Protein AF-A0A0C9U8D7-F1 (afdb_monomer_lite)

InterPro domains:
  IPR013902 Mug135-like, C-terminal domain [PF08593] (147-223)

Sequence (291 aa):
MAEAIPLPLAPALRLRQLSAPTVPPSHRDVVIAHDYVREVRLARYDGFASGRDENFGMEDYAEAIRYEARLLANTEDGQPAWFAAALAPLQAQVALLLNSQEEMKGSQEAMKGSLEEIKGGQGEIKDQLKVLTKRQAALARAFAKHSNYDRSHSLDGALQIVPFPDGQYPSDYELPALDTLAAVENLSTQHHNDYLRYYYPDQAPRGTTAERKKLLLKALGCNPMTYLTFAGPTLRTLSGAPIHARDHPILIAQRPVQFPQVVVASNDLLVRHRYGTSVLFECKLSIGYHR

Structure (mmCIF, N/CA/C/O backbone):
data_AF-A0A0C9U8D7-F1
#
_entry.id   AF-A0A0C9U8D7-F1
#
loop_
_atom_site.group_PDB
_atom_site.id
_atom_site.type_symbol
_atom_site.label_atom_id
_atom_site.label_alt_id
_atom_site.label_comp_id
_atom_site.label_asym_id
_atom_site.label_entity_id
_atom_site.label_seq_id
_atom_site.pdbx_PDB_ins_code
_atom_site.Cartn_x
_atom_site.Cartn_y
_atom_site.Cartn_z
_atom_site.occupancy
_atom_site.B_iso_or_equiv
_atom_site.auth_seq_id
_atom_site.auth_comp_id
_atom_site.auth_asym_id
_atom_site.auth_atom_id
_atom_site.pdbx_PDB_model_num
ATOM 1 N N . MET A 1 1 ? 21.564 20.625 -48.145 1.00 31.22 1 MET A N 1
ATOM 2 C CA . MET A 1 1 ? 21.321 19.633 -49.209 1.00 31.22 1 MET A CA 1
ATOM 3 C C . MET A 1 1 ? 22.124 20.080 -50.413 1.00 31.22 1 MET A C 1
ATOM 5 O O . MET A 1 1 ? 21.735 21.050 -51.044 1.00 31.22 1 MET A O 1
ATOM 9 N N . ALA A 1 2 ? 23.302 19.491 -50.624 1.00 28.25 2 ALA A N 1
ATOM 10 C CA . ALA A 1 2 ? 24.116 19.780 -51.799 1.00 28.25 2 ALA A CA 1
ATOM 11 C C . ALA A 1 2 ? 23.755 18.742 -52.863 1.00 28.25 2 ALA A C 1
ATOM 13 O O . ALA A 1 2 ? 24.016 17.551 -52.711 1.00 28.25 2 ALA A O 1
ATOM 14 N N . GLU A 1 3 ? 23.038 19.230 -53.862 1.00 28.62 3 GLU A N 1
ATOM 15 C CA . GLU A 1 3 ? 22.565 18.536 -55.047 1.00 28.62 3 GLU A CA 1
ATOM 16 C C . GLU A 1 3 ? 23.773 18.006 -55.834 1.00 28.62 3 GLU A C 1
ATOM 18 O O . GLU A 1 3 ? 24.635 18.769 -56.273 1.00 28.62 3 GLU A O 1
ATOM 23 N N . ALA A 1 4 ? 23.888 16.680 -55.937 1.00 31.12 4 ALA A N 1
ATOM 24 C CA . ALA A 1 4 ? 24.946 16.036 -56.700 1.00 31.12 4 ALA A CA 1
ATOM 25 C C . ALA A 1 4 ? 24.698 16.283 -58.193 1.00 31.12 4 ALA A C 1
ATOM 27 O O . ALA A 1 4 ? 23.770 15.727 -58.776 1.00 31.12 4 ALA A O 1
ATOM 28 N N . ILE A 1 5 ? 25.525 17.139 -58.790 1.00 31.16 5 ILE A N 1
ATOM 29 C CA . ILE A 1 5 ? 25.506 17.476 -60.216 1.00 31.16 5 ILE A CA 1
ATOM 30 C C . ILE A 1 5 ? 25.808 16.199 -61.023 1.00 31.16 5 ILE A C 1
ATOM 32 O O . ILE A 1 5 ? 26.915 15.665 -60.900 1.00 31.16 5 ILE A O 1
ATOM 36 N N . PRO A 1 6 ? 24.879 15.692 -61.857 1.00 33.00 6 PRO A N 1
ATOM 37 C CA . PRO A 1 6 ? 25.172 14.575 -62.736 1.00 33.00 6 PRO A CA 1
ATOM 38 C C . PRO A 1 6 ? 25.928 15.115 -63.953 1.00 33.00 6 PRO A C 1
ATOM 40 O O . PRO A 1 6 ? 25.370 15.830 -64.786 1.00 33.00 6 PRO A O 1
ATOM 43 N N . LEU A 1 7 ? 27.222 14.808 -64.043 1.00 34.31 7 LEU A N 1
ATOM 44 C CA . LEU A 1 7 ? 28.007 15.100 -65.242 1.00 34.31 7 LEU A CA 1
ATOM 45 C C . LEU A 1 7 ? 27.537 14.209 -66.411 1.00 34.31 7 LEU A C 1
ATOM 47 O O . LEU A 1 7 ? 27.218 13.036 -66.193 1.00 34.31 7 LEU A O 1
ATOM 51 N N . PRO A 1 8 ? 27.475 14.747 -67.645 1.00 34.06 8 PRO A N 1
ATOM 52 C CA . PRO A 1 8 ? 26.951 14.031 -68.801 1.00 34.06 8 PRO A CA 1
ATOM 53 C C . PRO A 1 8 ? 27.893 12.891 -69.204 1.00 34.06 8 PRO A C 1
ATOM 55 O O . PRO A 1 8 ? 29.093 13.100 -69.377 1.00 34.06 8 PRO A O 1
ATOM 58 N N . LEU A 1 9 ? 27.342 11.683 -69.371 1.00 37.62 9 LEU A N 1
ATOM 59 C CA . LEU A 1 9 ? 28.081 10.541 -69.908 1.00 37.62 9 LEU A CA 1
ATOM 60 C C . LEU A 1 9 ? 28.461 10.805 -71.372 1.00 37.62 9 LEU A C 1
ATOM 62 O O . LEU A 1 9 ? 27.588 10.992 -72.222 1.00 37.62 9 LEU A O 1
ATOM 66 N N . ALA A 1 10 ? 29.763 10.772 -71.659 1.00 35.72 10 ALA A N 1
ATOM 67 C CA . ALA A 1 10 ? 30.287 10.726 -73.019 1.00 35.72 10 ALA A CA 1
ATOM 68 C C . ALA A 1 10 ? 29.826 9.434 -73.736 1.00 35.72 10 ALA A C 1
ATOM 70 O O . ALA A 1 10 ? 29.670 8.390 -73.091 1.00 35.72 10 ALA A O 1
ATOM 71 N N . PRO A 1 11 ? 29.565 9.479 -75.055 1.00 42.09 11 PRO A N 1
ATOM 72 C CA . PRO A 1 11 ? 28.945 8.370 -75.758 1.00 42.09 11 PRO A CA 1
ATOM 73 C C . PRO A 1 11 ? 29.954 7.277 -76.139 1.00 42.09 11 PRO A C 1
ATOM 75 O O . PRO A 1 11 ? 30.972 7.533 -76.770 1.00 42.09 11 PRO A O 1
ATOM 78 N N . ALA A 1 12 ? 29.543 6.040 -75.847 1.00 42.09 12 ALA A N 1
ATOM 79 C CA . ALA A 1 12 ? 29.954 4.781 -76.469 1.00 42.09 12 ALA A CA 1
ATOM 80 C C . ALA A 1 12 ? 31.352 4.219 -76.151 1.00 42.09 12 ALA A C 1
ATOM 82 O O . ALA A 1 12 ? 32.192 4.066 -77.031 1.00 42.09 12 ALA A O 1
ATOM 83 N N . LEU A 1 13 ? 31.486 3.658 -74.946 1.00 45.41 13 LEU A N 1
ATOM 84 C CA . LEU A 1 13 ? 32.188 2.387 -74.770 1.00 45.41 13 LEU A CA 1
ATOM 85 C C . LEU A 1 13 ? 31.271 1.411 -74.027 1.00 45.41 13 LEU A C 1
ATOM 87 O O . LEU A 1 13 ? 30.826 1.669 -72.915 1.00 45.41 13 LEU A O 1
ATOM 91 N N . ARG A 1 14 ? 30.998 0.253 -74.639 1.00 44.75 14 ARG A N 1
ATOM 92 C CA . ARG A 1 14 ? 30.390 -0.922 -73.985 1.00 44.75 14 ARG A CA 1
ATOM 93 C C . ARG A 1 14 ? 31.380 -1.624 -73.036 1.00 44.75 14 ARG A C 1
ATOM 95 O O . ARG A 1 14 ? 31.308 -2.837 -72.854 1.00 44.75 14 ARG A O 1
ATOM 102 N N . LEU A 1 15 ? 32.298 -0.886 -72.418 1.00 49.34 15 LEU A N 1
ATOM 103 C CA . LEU A 1 15 ? 32.896 -1.331 -71.168 1.00 49.34 15 LEU A CA 1
ATOM 104 C C . LEU A 1 15 ? 31.820 -1.131 -70.117 1.00 49.34 15 LEU A C 1
ATOM 106 O O . LEU A 1 15 ? 31.306 -0.028 -69.970 1.00 49.34 15 LEU A O 1
ATOM 110 N N . ARG A 1 16 ? 31.401 -2.244 -69.510 1.00 52.88 16 ARG A N 1
ATOM 111 C CA . ARG A 1 16 ? 30.344 -2.346 -68.497 1.00 52.88 16 ARG A CA 1
ATOM 112 C C . ARG A 1 16 ? 30.161 -1.023 -67.761 1.00 52.88 16 ARG A C 1
ATOM 114 O O . ARG A 1 16 ? 31.074 -0.613 -67.057 1.00 52.88 16 ARG A O 1
ATOM 121 N N . GLN A 1 17 ? 28.994 -0.394 -67.913 1.00 60.78 17 GLN A N 1
ATOM 122 C CA . GLN A 1 17 ? 28.575 0.700 -67.043 1.00 60.78 17 GLN A CA 1
ATOM 123 C C . GLN A 1 17 ? 28.823 0.237 -65.604 1.00 60.78 17 GLN A C 1
ATOM 125 O O . GLN A 1 17 ? 28.143 -0.675 -65.127 1.00 60.78 17 GLN A O 1
ATOM 130 N N . LEU A 1 18 ? 29.880 0.760 -64.978 1.00 65.12 18 LEU A N 1
ATOM 131 C CA . LEU A 1 18 ? 30.259 0.344 -63.639 1.00 65.12 18 LEU A CA 1
ATOM 132 C C . LEU A 1 18 ? 29.129 0.786 -62.725 1.00 65.12 18 LEU A C 1
ATOM 134 O O . LEU A 1 18 ? 28.792 1.971 -62.661 1.00 65.12 18 LEU A O 1
ATOM 138 N N . SER A 1 19 ? 28.497 -0.180 -62.070 1.00 68.88 19 SER A N 1
ATOM 139 C CA . SER A 1 19 ? 27.523 0.120 -61.033 1.00 68.88 19 SER A CA 1
ATOM 140 C C . SER A 1 19 ? 28.201 0.962 -59.961 1.00 68.88 19 SER A C 1
ATOM 142 O O . SER A 1 19 ? 29.370 0.737 -59.647 1.00 68.88 19 SER A O 1
ATOM 144 N N . ALA A 1 20 ? 27.466 1.914 -59.385 1.00 71.31 20 ALA A N 1
ATOM 145 C CA . ALA A 1 20 ? 27.954 2.614 -58.207 1.00 71.31 20 ALA A CA 1
ATOM 146 C C . ALA A 1 20 ? 28.351 1.572 -57.138 1.00 71.31 20 ALA A C 1
ATOM 148 O O . ALA A 1 20 ? 27.574 0.637 -56.905 1.00 71.31 20 ALA A O 1
ATOM 149 N N . PRO A 1 21 ? 29.544 1.689 -56.529 1.00 72.44 21 PRO A N 1
ATOM 150 C CA . PRO A 1 21 ? 30.003 0.726 -55.537 1.00 72.44 21 PRO A CA 1
ATOM 151 C C . PRO A 1 21 ? 29.076 0.724 -54.320 1.00 72.44 21 PRO A C 1
ATOM 153 O O . PRO A 1 21 ? 28.432 1.737 -54.022 1.00 72.44 21 PRO A O 1
ATOM 156 N N . THR A 1 22 ? 29.000 -0.399 -53.598 1.00 75.38 22 THR A N 1
ATOM 157 C CA . THR A 1 22 ? 28.200 -0.432 -52.369 1.00 75.38 22 THR A CA 1
ATOM 158 C C . THR A 1 22 ? 28.804 0.493 -51.312 1.00 75.38 22 THR A C 1
ATOM 160 O O . THR A 1 22 ? 29.987 0.827 -51.346 1.00 75.38 22 THR A O 1
ATOM 163 N N . VAL A 1 23 ? 27.987 0.931 -50.355 1.00 73.50 23 VAL A N 1
ATOM 164 C CA . VAL A 1 23 ? 28.432 1.717 -49.197 1.00 73.50 23 VAL A CA 1
ATOM 165 C C . VAL A 1 23 ? 28.074 0.914 -47.943 1.00 73.50 23 VAL A C 1
ATOM 167 O O . VAL A 1 23 ? 26.890 0.832 -47.616 1.00 73.50 23 VAL A O 1
ATOM 170 N N . PRO A 1 24 ? 29.047 0.284 -47.255 1.00 79.00 24 PRO A N 1
ATOM 171 C CA . PRO A 1 24 ? 30.484 0.256 -47.559 1.00 79.00 24 PRO A CA 1
ATOM 172 C C . PRO A 1 24 ? 30.822 -0.568 -48.820 1.00 79.00 24 PRO A C 1
ATOM 174 O O . PRO A 1 24 ? 30.052 -1.471 -49.166 1.00 79.00 24 PRO A O 1
ATOM 177 N N . PRO A 1 25 ? 31.957 -0.303 -49.497 1.00 79.81 25 PRO A N 1
ATOM 178 C CA . PRO A 1 25 ? 32.389 -1.087 -50.645 1.00 79.81 25 PRO A CA 1
ATOM 179 C C . PRO A 1 25 ? 32.606 -2.540 -50.261 1.00 79.81 25 PRO A C 1
ATOM 181 O O . PRO A 1 25 ? 33.295 -2.856 -49.289 1.00 79.81 25 PRO A O 1
ATOM 184 N N . SER A 1 26 ? 32.018 -3.440 -51.034 1.00 82.31 26 SER A N 1
ATOM 185 C CA . SER A 1 26 ? 32.252 -4.864 -50.879 1.00 82.31 26 SER A CA 1
ATOM 186 C C . SER A 1 26 ? 33.648 -5.238 -51.386 1.00 82.31 26 SER A C 1
ATOM 188 O O . SER A 1 26 ? 34.242 -4.549 -52.217 1.00 82.31 26 SER A O 1
ATOM 190 N N . HIS A 1 27 ? 34.162 -6.395 -50.958 1.00 79.81 27 HIS A N 1
ATOM 191 C CA . HIS A 1 27 ? 35.397 -6.945 -51.530 1.00 79.81 27 HIS A CA 1
ATOM 192 C C . HIS A 1 27 ? 35.299 -7.075 -53.061 1.00 79.81 27 HIS A C 1
ATOM 194 O O . HIS A 1 27 ? 36.267 -6.844 -53.780 1.00 79.81 27 HIS A O 1
ATOM 200 N N . ARG A 1 28 ? 34.094 -7.366 -53.566 1.00 81.88 28 ARG A N 1
ATOM 201 C CA . ARG A 1 28 ? 33.802 -7.446 -54.994 1.00 81.88 28 ARG A CA 1
ATOM 202 C C . ARG A 1 28 ? 33.933 -6.091 -55.695 1.00 81.88 28 ARG A C 1
ATOM 204 O O . ARG A 1 28 ? 34.435 -6.074 -56.811 1.00 81.88 28 ARG A O 1
ATOM 211 N N . ASP A 1 29 ? 33.544 -4.984 -55.063 1.00 78.50 29 ASP A N 1
ATOM 212 C CA . ASP A 1 29 ? 33.691 -3.639 -55.645 1.00 78.50 29 ASP A CA 1
ATOM 213 C C . ASP A 1 29 ? 35.162 -3.254 -55.810 1.00 78.50 29 ASP A C 1
ATOM 215 O O . ASP A 1 29 ? 35.535 -2.672 -56.826 1.00 78.50 29 ASP A O 1
ATOM 219 N N . VAL A 1 30 ? 36.011 -3.654 -54.857 1.00 79.88 30 VAL A N 1
ATOM 220 C CA . VAL A 1 30 ? 37.465 -3.446 -54.929 1.00 79.88 30 VAL A CA 1
ATOM 221 C C . VAL A 1 30 ? 38.085 -4.282 -56.052 1.00 79.88 30 VAL A C 1
ATOM 223 O O . VAL A 1 30 ? 38.852 -3.752 -56.852 1.00 79.88 30 VAL A O 1
ATOM 226 N N . VAL A 1 31 ? 37.722 -5.569 -56.164 1.00 82.56 31 VAL A N 1
ATOM 227 C CA . VAL A 1 31 ? 38.208 -6.433 -57.256 1.00 82.56 31 VAL A CA 1
ATOM 228 C C . VAL A 1 31 ? 37.737 -5.923 -58.619 1.00 82.56 31 VAL A C 1
ATOM 230 O O . VAL A 1 31 ? 38.541 -5.852 -59.542 1.00 82.56 31 VAL A O 1
ATOM 233 N N . ILE A 1 32 ? 36.473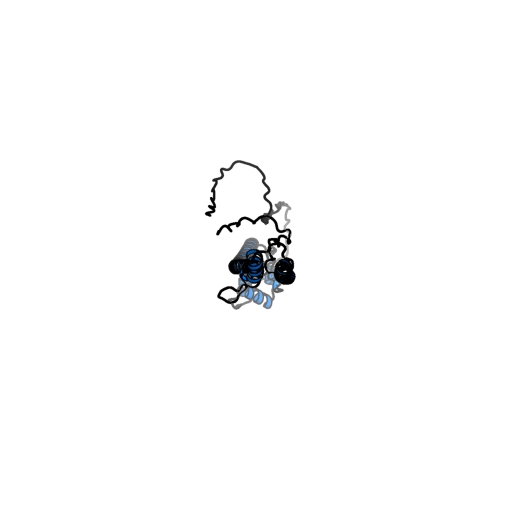 -5.503 -58.745 1.00 82.06 32 ILE A N 1
ATOM 234 C CA . ILE A 1 32 ? 35.934 -4.930 -59.987 1.00 82.06 32 ILE A CA 1
ATOM 235 C C . ILE A 1 32 ? 36.671 -3.642 -60.361 1.00 82.06 32 ILE A C 1
ATOM 237 O O . ILE A 1 32 ? 36.999 -3.462 -61.530 1.00 82.06 32 ILE A O 1
ATOM 241 N N . ALA A 1 33 ? 36.952 -2.758 -59.401 1.00 81.94 33 ALA A N 1
ATOM 242 C CA . ALA A 1 33 ? 37.697 -1.530 -59.662 1.00 81.94 33 ALA A CA 1
ATOM 243 C C . ALA A 1 33 ? 39.127 -1.814 -60.140 1.00 81.94 33 ALA A C 1
ATOM 245 O O . ALA A 1 33 ? 39.572 -1.234 -61.129 1.00 81.94 33 ALA A O 1
ATOM 246 N N . HIS A 1 34 ? 39.817 -2.750 -59.487 1.00 82.75 34 HIS A N 1
ATOM 247 C CA . HIS A 1 34 ? 41.173 -3.144 -59.858 1.00 82.75 34 HIS A CA 1
ATOM 248 C C . HIS A 1 34 ? 41.218 -3.853 -61.226 1.00 82.75 34 HIS A C 1
ATOM 250 O O . HIS A 1 34 ? 42.076 -3.561 -62.062 1.00 82.75 34 HIS A O 1
ATOM 256 N N . ASP A 1 35 ? 40.275 -4.762 -61.492 1.00 83.50 35 ASP A N 1
ATOM 257 C CA . ASP A 1 35 ? 40.146 -5.436 -62.787 1.00 83.50 35 ASP A CA 1
ATOM 258 C C . ASP A 1 35 ? 39.803 -4.441 -63.903 1.00 83.50 35 ASP A C 1
ATOM 260 O O . ASP A 1 35 ? 40.369 -4.543 -64.989 1.00 83.50 35 ASP A O 1
ATOM 264 N N . TYR A 1 36 ? 38.970 -3.433 -63.626 1.00 81.69 36 TYR A N 1
ATOM 265 C CA . TYR A 1 36 ? 38.664 -2.357 -64.570 1.00 81.69 36 TYR A CA 1
ATOM 266 C C . TYR A 1 36 ? 39.907 -1.536 -64.931 1.00 81.69 36 TYR A C 1
ATOM 268 O O . TYR A 1 36 ? 40.197 -1.337 -66.111 1.00 81.69 36 TYR A O 1
ATOM 276 N N . VAL A 1 37 ? 40.702 -1.123 -63.937 1.00 85.06 37 VAL A N 1
ATOM 277 C CA . VAL A 1 37 ? 41.978 -0.428 -64.177 1.00 85.06 37 VAL A CA 1
ATOM 278 C C . VAL A 1 37 ? 42.935 -1.300 -64.994 1.00 85.06 37 VAL A C 1
ATOM 280 O O . VAL A 1 37 ? 43.599 -0.799 -65.908 1.00 85.06 37 VAL A O 1
ATOM 283 N N . ARG A 1 38 ? 42.989 -2.610 -64.715 1.00 85.25 38 ARG A N 1
ATOM 284 C CA . ARG A 1 38 ? 43.807 -3.569 -65.472 1.00 85.25 38 ARG A CA 1
ATOM 285 C C . ARG A 1 38 ? 43.343 -3.696 -66.925 1.00 85.25 38 ARG A C 1
ATOM 287 O O . ARG A 1 38 ? 44.182 -3.647 -67.820 1.00 85.25 38 ARG A O 1
ATOM 294 N N . GLU A 1 39 ? 42.044 -3.846 -67.167 1.00 82.19 39 GLU A N 1
ATOM 295 C CA . GLU A 1 39 ? 41.470 -3.997 -68.511 1.00 82.19 39 GLU A CA 1
ATOM 296 C C . GLU A 1 39 ? 41.679 -2.742 -69.366 1.00 82.19 39 GLU A C 1
ATOM 298 O O . GLU A 1 39 ? 42.165 -2.851 -70.492 1.00 82.19 39 GLU A O 1
ATOM 303 N N . VAL A 1 40 ? 41.425 -1.547 -68.816 1.00 81.25 40 VAL A N 1
ATOM 304 C CA . VAL A 1 40 ? 41.664 -0.271 -69.518 1.00 81.25 40 VAL A CA 1
ATOM 305 C C . VAL A 1 40 ? 43.154 -0.079 -69.821 1.00 81.25 40 VAL A C 1
ATOM 307 O O . VAL A 1 40 ? 43.521 0.392 -70.899 1.00 81.25 40 VAL A O 1
ATOM 310 N N . ARG A 1 41 ? 44.042 -0.492 -68.904 1.00 82.56 41 ARG A N 1
ATOM 311 C CA . ARG A 1 41 ? 45.494 -0.460 -69.135 1.00 82.56 41 ARG A CA 1
ATOM 312 C C . ARG A 1 41 ? 45.908 -1.383 -70.285 1.00 82.56 41 ARG A C 1
ATOM 314 O O . ARG A 1 41 ? 46.697 -0.958 -71.123 1.00 82.56 41 ARG A O 1
ATOM 321 N N . LEU A 1 42 ? 45.410 -2.620 -70.322 1.00 80.38 42 LEU A N 1
ATOM 322 C CA . LEU A 1 42 ? 45.747 -3.597 -71.365 1.00 80.38 42 LEU A CA 1
ATOM 323 C C . LEU A 1 42 ? 45.220 -3.170 -72.739 1.00 80.38 42 LEU A C 1
ATOM 325 O O . LEU A 1 42 ? 45.993 -3.139 -73.692 1.00 80.38 42 LEU A O 1
ATOM 329 N N . ALA A 1 43 ? 43.954 -2.746 -72.820 1.00 77.00 43 ALA A N 1
ATOM 330 C CA . ALA A 1 43 ? 43.345 -2.261 -74.060 1.00 77.00 43 ALA A CA 1
ATOM 331 C C . ALA A 1 43 ? 44.144 -1.104 -74.681 1.00 77.00 43 ALA A C 1
ATOM 333 O O . ALA A 1 43 ? 44.352 -1.051 -75.893 1.00 77.00 43 ALA A O 1
ATOM 334 N N . ARG A 1 44 ? 44.675 -0.216 -73.836 1.00 77.81 44 ARG A N 1
ATOM 335 C CA . ARG A 1 44 ? 45.548 0.874 -74.265 1.00 77.81 44 ARG A CA 1
ATOM 336 C C . ARG A 1 44 ? 46.884 0.393 -74.848 1.00 77.81 44 ARG A C 1
ATOM 338 O O . ARG A 1 44 ? 47.331 0.945 -75.852 1.00 77.81 44 ARG A O 1
ATOM 345 N N . TYR A 1 45 ? 47.544 -0.588 -74.229 1.00 75.88 45 TYR A N 1
ATOM 346 C CA . TYR A 1 45 ? 48.805 -1.132 -74.753 1.00 75.88 45 TYR A CA 1
ATOM 347 C C . TYR A 1 45 ? 48.597 -1.886 -76.075 1.00 75.88 45 TYR A C 1
ATOM 349 O O . TYR A 1 45 ? 49.375 -1.698 -77.012 1.00 75.88 45 TYR A O 1
ATOM 357 N N . ASP A 1 46 ? 47.525 -2.672 -76.181 1.00 72.62 46 ASP A N 1
ATOM 358 C CA . ASP A 1 46 ? 47.205 -3.447 -77.385 1.00 72.62 46 ASP A CA 1
ATOM 359 C C . ASP A 1 46 ? 46.769 -2.554 -78.556 1.00 72.62 46 ASP A C 1
ATOM 361 O O . ASP A 1 46 ? 47.174 -2.791 -79.698 1.00 72.62 46 ASP A O 1
ATOM 365 N N . GLY A 1 47 ? 46.001 -1.490 -78.293 1.00 65.94 47 GLY A N 1
ATOM 366 C CA . GLY A 1 47 ? 45.630 -0.488 -79.299 1.00 65.94 47 GLY A CA 1
ATOM 367 C C . GLY A 1 47 ? 46.852 0.226 -79.885 1.00 65.94 47 GLY A C 1
ATOM 368 O O . GLY A 1 47 ? 46.963 0.372 -81.103 1.00 65.94 47 GLY A O 1
ATOM 369 N N . PHE A 1 48 ? 47.830 0.556 -79.033 1.00 61.94 48 PHE A N 1
ATOM 370 C CA . PHE A 1 48 ? 49.099 1.160 -79.448 1.00 61.94 48 PHE A CA 1
ATOM 371 C C . PHE A 1 48 ? 49.948 0.215 -80.315 1.00 61.94 48 PHE A C 1
ATOM 373 O O . PHE A 1 48 ? 50.523 0.641 -81.314 1.00 61.94 48 PHE A O 1
ATOM 380 N N . ALA A 1 49 ? 50.003 -1.077 -79.972 1.00 60.62 49 ALA A N 1
ATOM 381 C CA . ALA A 1 49 ? 50.749 -2.082 -80.736 1.00 60.62 49 ALA A CA 1
ATOM 382 C C . ALA A 1 49 ? 50.082 -2.455 -82.074 1.00 60.62 49 ALA A C 1
ATOM 384 O O . ALA A 1 49 ? 50.764 -2.843 -83.021 1.00 60.62 49 ALA A O 1
ATOM 385 N N . SER A 1 50 ? 48.755 -2.333 -82.164 1.00 64.31 50 SER A N 1
ATOM 386 C CA . SER A 1 50 ? 47.969 -2.753 -83.331 1.00 64.31 50 SER A CA 1
ATOM 387 C C . SER A 1 50 ? 47.853 -1.696 -84.434 1.00 64.31 50 SER A C 1
ATOM 389 O O . SER A 1 50 ? 47.306 -2.005 -85.492 1.00 64.31 50 SER A O 1
ATOM 391 N N . GLY A 1 51 ? 48.271 -0.447 -84.186 1.00 58.47 51 GLY A N 1
ATOM 392 C CA . GLY A 1 51 ? 48.044 0.678 -85.105 1.00 58.47 51 GLY A CA 1
ATOM 393 C C . GLY A 1 51 ? 46.561 0.958 -85.389 1.00 58.47 51 GLY A C 1
ATOM 394 O O . GLY A 1 51 ? 46.238 1.599 -86.387 1.00 58.47 51 GLY A O 1
ATOM 395 N N . ARG A 1 52 ? 45.655 0.441 -84.546 1.00 57.09 52 ARG A N 1
ATOM 396 C CA . ARG A 1 52 ? 44.211 0.651 -84.666 1.00 57.09 52 ARG A CA 1
ATOM 397 C C . ARG A 1 52 ? 43.834 1.916 -83.912 1.00 57.09 52 ARG A C 1
ATOM 399 O O . ARG A 1 52 ? 44.098 2.028 -82.720 1.00 57.09 52 ARG A O 1
ATOM 406 N N . ASP A 1 53 ? 43.189 2.830 -84.623 1.00 52.91 53 ASP A N 1
ATOM 407 C CA . ASP A 1 53 ? 42.664 4.105 -84.127 1.00 52.91 53 ASP A CA 1
ATOM 408 C C . ASP A 1 53 ? 41.367 3.899 -83.314 1.00 52.91 53 ASP A C 1
ATOM 410 O O . ASP A 1 53 ? 40.338 4.525 -83.550 1.00 52.91 53 ASP A O 1
ATOM 414 N N . GLU A 1 54 ? 41.366 2.923 -82.401 1.00 59.22 54 GLU A N 1
ATOM 415 C CA . GLU A 1 54 ? 40.231 2.648 -81.520 1.00 59.22 54 GLU A CA 1
ATOM 416 C C . GLU A 1 54 ? 40.455 3.322 -80.161 1.00 59.22 54 GLU A C 1
ATOM 418 O O . GLU A 1 54 ? 41.052 2.743 -79.258 1.00 59.22 54 GLU A O 1
ATOM 423 N N . ASN A 1 55 ? 39.988 4.575 -80.081 1.00 59.91 55 ASN A N 1
ATOM 424 C CA . ASN A 1 55 ? 39.319 5.326 -78.998 1.00 59.91 55 ASN A CA 1
ATOM 425 C C . ASN A 1 55 ? 39.633 5.108 -77.498 1.00 59.91 55 ASN A C 1
ATOM 427 O O . ASN A 1 55 ? 38.978 5.748 -76.682 1.00 59.91 55 ASN A O 1
ATOM 431 N N . PHE A 1 56 ? 40.607 4.297 -77.085 1.00 62.91 56 PHE A N 1
ATOM 432 C CA . PHE A 1 56 ? 41.017 4.209 -75.678 1.00 62.91 56 PHE A CA 1
ATOM 433 C C . PHE A 1 56 ? 41.978 5.336 -75.323 1.00 62.91 56 PHE A C 1
ATOM 435 O O . PHE A 1 56 ? 43.204 5.218 -75.427 1.00 62.91 56 PHE A O 1
ATOM 442 N N . GLY A 1 57 ? 41.387 6.457 -74.923 1.00 69.62 57 GLY A N 1
ATOM 443 C CA . GLY A 1 57 ? 42.101 7.679 -74.610 1.00 69.62 57 GLY A CA 1
ATOM 444 C C . GLY A 1 57 ? 42.776 7.644 -73.240 1.00 69.62 57 GLY A C 1
ATOM 445 O O . GLY A 1 57 ? 42.487 6.833 -72.359 1.00 69.62 57 GLY A O 1
ATOM 446 N N . MET A 1 58 ? 43.666 8.612 -73.019 1.00 73.00 58 MET A N 1
ATOM 447 C CA . MET A 1 58 ? 44.186 8.925 -71.680 1.00 73.00 58 MET A CA 1
ATOM 448 C C . MET A 1 58 ? 43.068 9.235 -70.674 1.00 73.00 58 MET A C 1
ATOM 450 O O . MET A 1 58 ? 43.252 9.029 -69.475 1.00 73.00 58 MET A O 1
ATOM 454 N N . GLU A 1 59 ? 41.927 9.720 -71.162 1.00 77.81 59 GLU A N 1
ATOM 455 C CA . GLU A 1 59 ? 40.762 10.092 -70.363 1.00 77.81 59 GLU A CA 1
ATOM 456 C C . GLU A 1 59 ? 40.095 8.872 -69.712 1.00 77.81 59 GLU A C 1
ATOM 458 O O . GLU A 1 59 ? 39.840 8.905 -68.510 1.00 77.81 59 GLU A O 1
ATOM 463 N N . ASP A 1 60 ? 39.929 7.761 -70.438 1.00 75.94 60 ASP A N 1
ATOM 464 C CA . ASP A 1 60 ? 39.344 6.524 -69.897 1.00 75.94 60 ASP A CA 1
ATOM 465 C C . ASP A 1 60 ? 40.231 5.903 -68.813 1.00 75.94 60 ASP A C 1
ATOM 467 O O . ASP A 1 60 ? 39.759 5.444 -67.770 1.00 75.94 60 ASP A O 1
ATOM 471 N N . TYR A 1 61 ? 41.550 5.941 -69.028 1.00 77.38 61 TYR A N 1
ATOM 472 C CA . TYR A 1 61 ? 42.527 5.479 -68.044 1.00 77.38 61 TYR A CA 1
ATOM 473 C C . TYR A 1 61 ? 42.538 6.362 -66.791 1.00 77.38 61 TYR A C 1
ATOM 475 O O . TYR A 1 61 ? 42.594 5.853 -65.669 1.00 77.38 61 TYR A O 1
ATOM 483 N N . ALA A 1 62 ? 42.451 7.683 -66.967 1.00 76.81 62 ALA A N 1
ATOM 484 C CA . ALA A 1 62 ? 42.338 8.616 -65.854 1.00 76.81 62 ALA A CA 1
ATOM 485 C C . ALA A 1 62 ? 41.039 8.394 -65.065 1.00 76.81 62 ALA A C 1
ATOM 487 O O . ALA A 1 62 ? 41.065 8.431 -63.835 1.00 76.81 62 ALA A O 1
ATOM 488 N N . GLU A 1 63 ? 39.922 8.114 -65.738 1.00 80.25 63 GLU A N 1
ATOM 489 C CA . GLU A 1 63 ? 38.645 7.843 -65.076 1.00 80.25 63 GLU A CA 1
ATOM 490 C C . GLU A 1 63 ? 38.658 6.512 -64.309 1.00 80.25 63 GLU A C 1
ATOM 492 O O . GLU A 1 63 ? 38.166 6.457 -63.180 1.00 80.25 63 GLU A O 1
ATOM 497 N N . ALA A 1 64 ? 39.309 5.472 -64.842 1.00 78.69 64 ALA A N 1
ATOM 498 C CA . ALA A 1 64 ? 39.508 4.201 -64.142 1.00 78.69 64 ALA A CA 1
ATOM 499 C C . ALA A 1 64 ? 40.335 4.360 -62.859 1.00 78.69 64 ALA A C 1
ATOM 501 O O . ALA A 1 64 ? 39.928 3.884 -61.797 1.00 78.69 64 ALA A O 1
ATOM 502 N N . ILE A 1 65 ? 41.446 5.102 -62.925 1.00 78.25 65 ILE A N 1
ATOM 503 C CA . ILE A 1 65 ? 42.253 5.419 -61.740 1.00 78.25 65 ILE A CA 1
ATOM 504 C C . ILE A 1 65 ? 41.440 6.241 -60.738 1.00 78.25 65 ILE A C 1
ATOM 506 O O . ILE A 1 65 ? 41.496 5.973 -59.543 1.00 78.25 65 ILE A O 1
ATOM 510 N N . ARG A 1 66 ? 40.654 7.227 -61.189 1.00 77.38 66 ARG A N 1
ATOM 511 C CA . ARG A 1 66 ? 39.783 8.014 -60.298 1.00 77.38 66 ARG A CA 1
ATOM 512 C C . ARG A 1 66 ? 38.696 7.168 -59.644 1.00 77.38 66 ARG A C 1
ATOM 514 O O . ARG A 1 66 ? 38.257 7.511 -58.550 1.00 77.38 66 ARG A O 1
ATOM 521 N N . TYR A 1 67 ? 38.208 6.128 -60.313 1.00 73.69 67 TYR A N 1
ATOM 522 C CA . TYR A 1 67 ? 37.211 5.212 -59.762 1.00 73.69 67 TYR A CA 1
ATOM 523 C C . TYR A 1 67 ? 37.812 4.338 -58.651 1.00 73.69 67 TYR A C 1
ATOM 525 O O . TYR A 1 67 ? 37.272 4.299 -57.546 1.00 73.69 67 TYR A O 1
ATOM 533 N N . GLU A 1 68 ? 38.975 3.728 -58.895 1.00 78.50 68 GLU A N 1
ATOM 534 C CA . GLU A 1 68 ? 39.733 2.984 -57.877 1.00 78.50 68 GLU A CA 1
ATOM 535 C C . GLU A 1 68 ? 40.155 3.892 -56.710 1.00 78.50 68 GLU A C 1
ATOM 537 O O . GLU A 1 68 ? 39.938 3.567 -55.543 1.00 78.50 68 GLU A O 1
ATOM 542 N N . ALA A 1 69 ? 40.669 5.085 -57.015 1.00 77.88 69 ALA A N 1
ATOM 543 C CA . ALA A 1 69 ? 41.049 6.063 -56.008 1.00 77.88 69 ALA A CA 1
ATOM 544 C C . ALA A 1 69 ? 39.850 6.516 -55.170 1.00 77.88 69 ALA A C 1
ATOM 546 O O . ALA A 1 69 ? 40.016 6.691 -53.977 1.00 77.88 69 ALA A O 1
ATOM 547 N N . ARG A 1 70 ? 38.639 6.660 -55.730 1.00 74.19 70 ARG A N 1
ATOM 548 C CA . ARG A 1 70 ? 37.427 7.008 -54.957 1.00 74.19 70 ARG A CA 1
ATOM 549 C C . ARG A 1 70 ? 37.029 5.927 -53.950 1.00 74.19 70 ARG A C 1
ATOM 551 O O . ARG A 1 70 ? 36.545 6.255 -52.872 1.00 74.19 70 ARG A O 1
ATOM 558 N N . LEU A 1 71 ? 37.242 4.657 -54.285 1.00 72.81 71 LEU A N 1
ATOM 559 C CA . LEU A 1 71 ? 36.987 3.519 -53.397 1.00 72.81 71 LEU A CA 1
ATOM 560 C C . LEU A 1 71 ? 37.995 3.431 -52.245 1.00 72.81 71 LEU A C 1
ATOM 562 O O . LEU A 1 71 ? 37.633 3.048 -51.132 1.00 72.81 71 LEU A O 1
ATOM 566 N N . LEU A 1 72 ? 39.245 3.798 -52.530 1.00 72.50 72 LEU A N 1
ATOM 567 C CA . LEU A 1 72 ? 40.368 3.759 -51.594 1.00 72.50 72 LEU A CA 1
ATOM 568 C C . LEU A 1 72 ? 40.652 5.115 -50.927 1.00 72.50 72 LEU A C 1
ATOM 570 O O . LEU A 1 72 ? 41.544 5.203 -50.085 1.00 72.50 72 LEU A O 1
ATOM 574 N N . ALA A 1 73 ? 39.931 6.173 -51.312 1.00 74.12 73 ALA A N 1
ATOM 575 C CA . ALA A 1 73 ? 40.176 7.530 -50.850 1.00 74.12 73 ALA A CA 1
ATOM 576 C C . ALA A 1 73 ? 39.895 7.626 -49.357 1.00 74.12 73 ALA A C 1
ATOM 578 O O . ALA A 1 73 ? 38.756 7.469 -48.902 1.00 74.12 73 ALA A O 1
ATOM 579 N N . ASN A 1 74 ? 40.950 7.953 -48.623 1.00 70.88 74 ASN A N 1
ATOM 580 C CA . ASN A 1 74 ? 40.854 8.384 -47.247 1.00 70.88 74 ASN A CA 1
ATOM 581 C C . ASN A 1 74 ? 40.605 9.899 -47.204 1.00 70.88 74 ASN A C 1
ATOM 583 O O . ASN A 1 74 ? 41.119 10.652 -48.032 1.00 70.88 74 ASN A O 1
ATOM 587 N N . THR A 1 75 ? 39.807 10.339 -46.240 1.00 68.94 75 THR A N 1
ATOM 588 C CA . THR A 1 75 ? 39.670 11.731 -45.824 1.00 68.94 75 THR A CA 1
ATOM 589 C C . THR A 1 75 ? 40.990 12.229 -45.231 1.00 68.94 75 THR A C 1
ATOM 591 O O . THR A 1 75 ? 41.908 11.444 -44.984 1.00 68.94 75 THR A O 1
ATOM 594 N N . GLU A 1 76 ? 41.093 13.536 -44.975 1.00 69.38 76 GLU A N 1
ATOM 595 C CA . GLU A 1 76 ? 42.268 14.144 -44.322 1.00 69.38 76 GLU A CA 1
ATOM 596 C C . GLU A 1 76 ? 42.594 13.488 -42.965 1.00 69.38 76 GLU A C 1
ATOM 598 O O . GLU A 1 76 ? 43.759 13.390 -42.589 1.00 69.38 76 GLU A O 1
ATOM 603 N N . ASP A 1 77 ? 41.582 12.926 -42.296 1.00 65.69 77 ASP A N 1
ATOM 604 C CA . ASP A 1 77 ? 41.700 12.179 -41.036 1.00 65.69 77 ASP A CA 1
ATOM 605 C C . ASP A 1 77 ? 42.108 10.701 -41.216 1.00 65.69 77 ASP A C 1
ATOM 607 O O . ASP A 1 77 ? 42.106 9.922 -40.260 1.00 65.69 77 ASP A O 1
ATOM 611 N N . GLY A 1 78 ? 42.421 10.271 -42.441 1.00 72.06 78 GLY A N 1
ATOM 612 C CA . GLY A 1 78 ? 42.837 8.901 -42.747 1.00 72.06 78 GLY A CA 1
ATOM 613 C C . GLY A 1 78 ? 41.698 7.874 -42.812 1.00 72.06 78 GLY A C 1
ATOM 614 O O . GLY A 1 78 ? 41.980 6.678 -42.860 1.00 72.06 78 GLY A O 1
ATOM 615 N N . GLN A 1 79 ? 40.427 8.299 -42.824 1.00 76.00 79 GLN A N 1
ATOM 616 C CA . GLN A 1 79 ? 39.262 7.401 -42.867 1.00 76.00 79 GLN A CA 1
ATOM 617 C C . GLN A 1 79 ? 38.667 7.305 -44.274 1.00 76.00 79 GLN A C 1
ATOM 619 O O . GLN A 1 79 ? 38.563 8.322 -44.945 1.00 76.00 79 GLN A O 1
ATOM 624 N N . PRO A 1 80 ? 38.178 6.146 -44.736 1.00 77.75 80 PRO A N 1
ATOM 625 C CA . PRO A 1 80 ? 37.551 6.066 -46.050 1.00 77.75 80 PRO A CA 1
ATOM 626 C C . PRO A 1 80 ? 36.325 6.984 -46.175 1.00 77.75 80 PRO A C 1
ATOM 628 O O . PRO A 1 80 ? 35.492 7.035 -45.269 1.00 77.75 80 PRO A O 1
ATOM 631 N N . ALA A 1 81 ? 36.155 7.658 -47.316 1.00 76.06 81 ALA A N 1
ATOM 632 C CA . ALA A 1 81 ? 35.063 8.624 -47.527 1.00 76.06 81 ALA A CA 1
ATOM 633 C C . ALA A 1 81 ? 33.644 8.036 -47.327 1.00 76.06 81 ALA A C 1
ATOM 635 O O . ALA A 1 81 ? 32.694 8.757 -47.027 1.00 76.06 81 ALA A O 1
ATOM 636 N N . TRP A 1 82 ? 33.492 6.716 -47.461 1.00 77.56 82 TRP A N 1
ATOM 637 C CA . TRP A 1 82 ? 32.234 5.990 -47.258 1.00 77.56 82 TRP A CA 1
ATOM 638 C C . TRP A 1 82 ? 31.937 5.646 -45.787 1.00 77.56 82 TRP A C 1
ATOM 640 O O . TRP A 1 82 ? 30.810 5.266 -45.463 1.00 77.56 82 TRP A O 1
ATOM 650 N N . PHE A 1 83 ? 32.919 5.763 -44.886 1.00 80.00 83 PHE A N 1
ATOM 651 C CA . PHE A 1 83 ? 32.831 5.285 -43.503 1.00 80.00 83 PHE A CA 1
ATOM 652 C C . PHE A 1 83 ? 31.771 6.030 -42.684 1.00 80.00 83 PHE A C 1
ATOM 654 O O . PHE A 1 83 ? 30.946 5.404 -42.019 1.00 80.00 83 PHE A O 1
ATOM 661 N N . ALA A 1 84 ? 31.722 7.360 -42.797 1.00 81.62 84 ALA A N 1
ATOM 662 C CA . ALA A 1 84 ? 30.721 8.179 -42.113 1.00 81.62 84 ALA A CA 1
ATOM 663 C C . ALA A 1 84 ? 29.288 7.822 -42.547 1.00 81.62 84 ALA A C 1
ATOM 665 O O . ALA A 1 84 ? 28.397 7.685 -41.710 1.00 81.62 84 ALA A O 1
ATOM 666 N N . ALA A 1 85 ? 29.073 7.604 -43.850 1.00 82.50 85 ALA A N 1
ATOM 667 C CA . ALA A 1 85 ? 27.773 7.208 -44.386 1.00 82.50 85 ALA A CA 1
ATOM 668 C C . ALA A 1 85 ? 27.355 5.806 -43.909 1.00 82.50 85 ALA A C 1
ATOM 670 O O . ALA A 1 85 ? 26.189 5.593 -43.584 1.00 82.50 85 ALA A O 1
ATOM 671 N N . ALA A 1 86 ? 28.305 4.871 -43.806 1.00 83.81 86 ALA A N 1
ATOM 672 C CA . ALA A 1 86 ? 28.054 3.536 -43.267 1.00 83.81 86 ALA A CA 1
ATOM 673 C C . ALA A 1 86 ? 27.748 3.548 -41.754 1.00 83.81 86 ALA A C 1
ATOM 675 O O . ALA A 1 86 ? 26.979 2.714 -41.278 1.00 83.81 86 ALA A O 1
ATOM 676 N N . LEU A 1 87 ? 28.310 4.500 -40.998 1.00 88.38 87 LEU A N 1
ATOM 677 C CA . LEU A 1 87 ? 28.057 4.660 -39.561 1.00 88.38 87 LEU A CA 1
ATOM 678 C C . LEU A 1 87 ? 26.786 5.446 -39.227 1.00 88.38 87 LEU A C 1
ATOM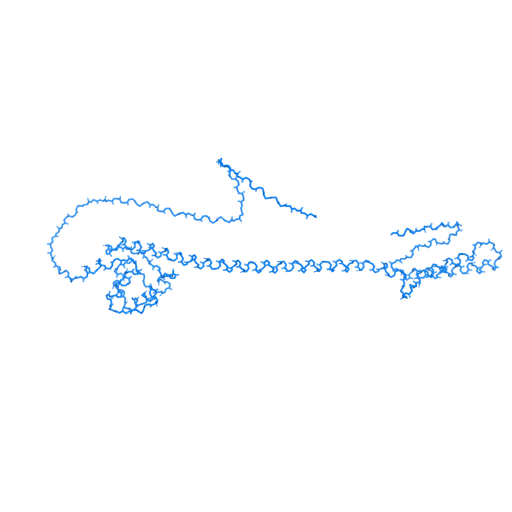 680 O O . LEU A 1 87 ? 26.250 5.273 -38.132 1.00 88.38 87 LEU A O 1
ATOM 684 N N . ALA A 1 88 ? 26.285 6.286 -40.134 1.00 88.19 88 ALA A N 1
ATOM 685 C CA . ALA A 1 88 ? 25.127 7.141 -39.874 1.00 88.19 88 ALA A CA 1
ATOM 686 C C . ALA A 1 88 ? 23.883 6.382 -39.347 1.00 88.19 88 ALA A C 1
ATOM 688 O O . ALA A 1 88 ? 23.280 6.852 -38.379 1.00 88.19 88 ALA A O 1
ATOM 689 N N . PRO A 1 89 ? 23.508 5.191 -39.869 1.00 90.75 89 PRO A N 1
ATOM 690 C CA . PRO A 1 89 ? 22.392 4.419 -39.315 1.00 90.75 89 PRO A CA 1
ATOM 691 C C . PRO A 1 89 ? 22.633 3.967 -37.869 1.00 90.75 89 PRO A C 1
ATOM 693 O O . PRO A 1 89 ? 21.712 3.974 -37.055 1.00 90.75 89 PRO A O 1
ATOM 696 N N . LEU A 1 90 ? 23.873 3.601 -37.539 1.00 91.88 90 LEU A N 1
ATOM 697 C CA . LEU A 1 90 ? 24.284 3.195 -36.193 1.00 91.88 90 LEU A CA 1
ATOM 698 C C . LEU A 1 90 ? 24.231 4.380 -35.225 1.00 91.88 90 LEU A C 1
ATOM 700 O O . LEU A 1 90 ? 23.693 4.257 -34.129 1.00 91.88 90 LEU A O 1
ATOM 704 N N . GLN A 1 91 ? 24.712 5.549 -35.650 1.00 93.56 91 GLN A N 1
ATOM 705 C CA . GLN A 1 91 ? 24.622 6.784 -34.868 1.00 93.56 91 GLN A CA 1
ATOM 706 C C . GLN A 1 91 ? 23.164 7.183 -34.604 1.00 93.56 91 GLN A C 1
ATOM 708 O O . GLN A 1 91 ? 22.821 7.546 -33.480 1.00 93.56 91 GLN A O 1
ATOM 713 N N . ALA A 1 92 ? 22.288 7.049 -35.606 1.00 94.00 92 ALA A N 1
ATOM 714 C CA . ALA A 1 92 ? 20.860 7.307 -35.446 1.00 94.00 92 ALA A CA 1
ATOM 715 C C . ALA A 1 92 ? 20.205 6.336 -34.446 1.00 94.00 92 ALA A C 1
ATOM 717 O O . ALA A 1 92 ? 19.427 6.765 -33.595 1.00 94.00 92 ALA A O 1
ATOM 718 N N . GLN A 1 93 ? 20.549 5.044 -34.495 1.00 95.44 93 GLN A N 1
ATOM 719 C CA . GLN A 1 93 ? 20.062 4.058 -33.522 1.00 95.44 93 GLN A CA 1
ATOM 720 C C . GLN A 1 93 ? 20.536 4.368 -32.099 1.00 95.44 93 GLN A C 1
ATOM 722 O O . GLN A 1 93 ? 19.744 4.287 -31.162 1.00 95.44 93 GLN A O 1
ATOM 727 N N . VAL A 1 94 ? 21.800 4.766 -31.929 1.00 96.38 94 VAL A N 1
ATOM 728 C CA . VAL A 1 94 ? 22.338 5.166 -30.621 1.00 96.38 94 VAL A CA 1
ATOM 729 C C . VAL A 1 94 ? 21.601 6.391 -30.077 1.00 96.38 94 VAL A C 1
ATOM 731 O O . VAL A 1 94 ? 21.218 6.390 -28.911 1.00 96.38 94 VAL A O 1
ATOM 734 N N . ALA A 1 95 ? 21.333 7.400 -30.909 1.00 95.94 95 ALA A N 1
ATOM 735 C CA . ALA A 1 95 ? 20.570 8.576 -30.492 1.00 95.94 95 ALA A CA 1
ATOM 736 C C . ALA A 1 95 ? 19.143 8.213 -30.036 1.00 95.94 95 ALA A C 1
ATOM 738 O O . ALA A 1 95 ? 18.684 8.691 -29.002 1.00 95.94 95 ALA A O 1
ATOM 739 N N . LEU A 1 96 ? 18.461 7.315 -30.758 1.00 96.75 96 LEU A N 1
ATOM 740 C CA . LEU A 1 96 ? 17.136 6.825 -30.360 1.00 96.75 96 LEU A CA 1
ATOM 741 C C . LEU A 1 96 ? 17.169 6.061 -29.030 1.00 96.75 96 LEU A C 1
ATOM 743 O O . LEU A 1 96 ? 16.292 6.256 -28.190 1.00 96.75 96 LEU A O 1
ATOM 747 N N . LEU A 1 97 ? 18.183 5.216 -28.822 1.00 97.12 97 LEU A N 1
ATOM 748 C CA . LEU A 1 97 ? 18.352 4.479 -27.568 1.00 97.12 97 LEU A CA 1
ATOM 749 C C . LEU A 1 97 ? 18.588 5.418 -26.381 1.00 97.12 97 LEU A C 1
ATOM 751 O O . LEU A 1 97 ? 18.014 5.199 -25.316 1.00 97.12 97 LEU A O 1
ATOM 755 N N . LEU A 1 98 ? 19.392 6.468 -26.564 1.00 96.44 98 LEU A N 1
ATOM 756 C CA . LEU A 1 98 ? 19.635 7.471 -25.527 1.00 96.44 98 LEU A CA 1
ATOM 757 C C . LEU A 1 98 ? 18.351 8.223 -25.162 1.00 96.44 98 LEU A C 1
ATOM 759 O O . LEU A 1 98 ? 18.025 8.314 -23.981 1.00 96.44 98 LEU A O 1
ATOM 763 N N . ASN A 1 99 ? 17.574 8.660 -26.156 1.00 96.50 99 ASN A N 1
ATOM 764 C CA . ASN A 1 99 ? 16.290 9.323 -25.912 1.00 96.50 99 ASN A CA 1
ATOM 765 C C . ASN A 1 99 ? 15.313 8.405 -25.157 1.00 96.50 99 ASN A C 1
ATOM 767 O O . ASN A 1 99 ? 14.720 8.808 -24.159 1.00 96.50 99 ASN A O 1
ATOM 771 N N . SER A 1 100 ? 15.200 7.138 -25.568 1.00 96.75 100 SER A N 1
ATOM 772 C CA . SER A 1 100 ? 14.364 6.155 -24.867 1.00 96.75 100 SER A CA 1
ATOM 773 C C . SER A 1 100 ? 14.836 5.913 -23.426 1.00 96.75 100 SER A C 1
ATOM 775 O O . SER A 1 100 ? 14.023 5.738 -22.517 1.00 96.75 100 SER A O 1
ATOM 777 N N . GLN A 1 101 ? 16.148 5.939 -23.181 1.00 97.00 101 GLN A N 1
ATOM 778 C CA . GLN A 1 101 ? 16.699 5.816 -21.835 1.00 97.00 101 GLN A CA 1
ATOM 779 C C . GLN A 1 101 ? 16.321 7.010 -20.946 1.00 97.00 101 GLN A C 1
ATOM 781 O O . GLN A 1 101 ? 16.040 6.818 -19.761 1.00 97.00 101 GLN A O 1
ATOM 786 N N . GLU A 1 102 ? 16.308 8.226 -21.489 1.00 97.31 102 GLU A N 1
ATOM 787 C CA . GLU A 1 102 ? 15.857 9.419 -20.767 1.00 97.31 102 GLU A CA 1
ATOM 788 C C . GLU A 1 102 ? 14.362 9.354 -20.437 1.00 97.31 102 GLU A C 1
ATOM 790 O O . GLU A 1 102 ? 13.981 9.603 -19.292 1.00 97.31 102 GLU A O 1
ATOM 795 N N . GLU A 1 103 ? 13.526 8.918 -21.381 1.00 97.25 103 GLU A N 1
ATOM 796 C CA . GLU A 1 103 ? 12.091 8.707 -21.151 1.00 97.25 103 GLU A CA 1
ATOM 797 C C . GLU A 1 103 ? 11.832 7.662 -20.059 1.00 97.25 103 GLU A C 1
ATOM 799 O O . GLU A 1 103 ? 11.032 7.891 -19.147 1.00 97.25 103 GLU A O 1
ATOM 804 N N . MET A 1 104 ? 12.548 6.532 -20.094 1.00 97.19 104 MET A N 1
ATOM 805 C CA . MET A 1 104 ? 12.437 5.499 -19.061 1.00 97.19 104 MET A CA 1
ATOM 806 C C . MET A 1 104 ? 12.863 6.014 -17.685 1.00 97.19 104 MET A C 1
ATOM 808 O O . MET A 1 104 ? 12.201 5.709 -16.693 1.00 97.19 104 MET A O 1
ATOM 812 N N . LYS A 1 105 ? 13.928 6.823 -17.605 1.00 97.38 105 LYS A N 1
ATOM 813 C CA . LYS A 1 105 ? 14.330 7.472 -16.347 1.00 97.38 105 LYS A CA 1
ATOM 814 C C . LYS A 1 105 ? 13.244 8.420 -15.842 1.00 97.38 105 LYS A C 1
ATOM 816 O O . LYS A 1 105 ? 12.901 8.364 -14.665 1.00 97.38 105 LYS A O 1
ATOM 821 N N . GLY A 1 106 ? 12.663 9.238 -16.720 1.00 97.25 106 GLY A N 1
ATOM 822 C CA . GLY A 1 106 ? 11.552 10.124 -16.366 1.00 97.25 106 GLY A CA 1
ATOM 823 C C . GLY A 1 106 ? 10.336 9.355 -15.840 1.00 97.25 106 GLY A C 1
ATOM 824 O O . GLY A 1 106 ? 9.794 9.691 -14.788 1.00 97.25 106 GLY A O 1
ATOM 825 N N . SER A 1 107 ? 9.956 8.267 -16.515 1.00 97.50 107 SER A N 1
ATOM 826 C CA . SER A 1 107 ? 8.878 7.375 -16.070 1.00 97.50 107 SER A CA 1
ATOM 827 C C . SER A 1 107 ? 9.187 6.721 -14.719 1.00 97.50 107 SER A C 1
ATOM 829 O O . SER A 1 107 ? 8.314 6.640 -13.856 1.00 97.50 107 SER A O 1
ATOM 831 N N . GLN A 1 108 ? 10.437 6.308 -14.492 1.00 97.81 108 GLN A N 1
ATOM 832 C CA . GLN A 1 108 ? 10.866 5.734 -13.220 1.00 97.81 108 GLN A CA 1
ATOM 833 C C . GLN A 1 108 ? 10.749 6.736 -12.064 1.00 97.81 108 GLN A C 1
ATOM 835 O O . GLN A 1 108 ? 10.282 6.362 -10.988 1.00 97.81 108 GLN A O 1
ATOM 840 N N . GLU A 1 109 ? 11.135 7.995 -12.269 1.00 97.62 109 GLU A N 1
ATOM 841 C CA . GLU A 1 109 ? 10.979 9.036 -11.247 1.00 97.62 109 GLU A CA 1
ATOM 842 C C . GLU A 1 109 ? 9.503 9.375 -10.995 1.00 97.62 109 GLU A C 1
ATOM 844 O O . GLU A 1 109 ? 9.096 9.504 -9.840 1.00 97.62 109 GLU A O 1
ATOM 849 N N . ALA A 1 110 ? 8.668 9.409 -12.039 1.00 97.44 110 ALA A N 1
ATOM 850 C CA . ALA A 1 110 ? 7.223 9.578 -11.880 1.00 97.44 110 ALA A CA 1
ATOM 851 C C . ALA A 1 110 ? 6.599 8.434 -11.058 1.00 97.44 110 ALA A C 1
ATOM 853 O O . ALA A 1 110 ? 5.845 8.687 -10.118 1.00 97.44 110 ALA A O 1
ATOM 854 N N . MET A 1 111 ? 6.969 7.178 -11.344 1.00 97.81 111 MET A N 1
ATOM 855 C CA . MET A 1 111 ? 6.504 6.015 -10.580 1.00 97.81 111 MET A CA 1
ATOM 856 C C . MET A 1 111 ? 6.944 6.062 -9.114 1.00 97.81 111 MET A C 1
ATOM 858 O O . MET A 1 111 ? 6.152 5.735 -8.230 1.00 97.81 111 MET A O 1
ATOM 862 N N . LYS A 1 112 ? 8.184 6.483 -8.834 1.00 97.81 112 LYS A N 1
ATOM 863 C CA . LYS A 1 112 ? 8.657 6.686 -7.456 1.00 97.81 112 LYS A CA 1
ATOM 864 C C . LYS A 1 112 ? 7.827 7.747 -6.732 1.00 97.81 112 LYS A C 1
ATOM 866 O O . LYS A 1 112 ? 7.445 7.525 -5.586 1.00 97.81 112 LYS A O 1
ATOM 871 N N . GLY A 1 113 ? 7.513 8.856 -7.404 1.00 97.94 113 GLY A N 1
ATOM 872 C CA . GLY A 1 113 ? 6.646 9.906 -6.866 1.00 97.94 113 GLY A CA 1
ATOM 873 C C . GLY A 1 113 ? 5.266 9.374 -6.474 1.00 97.94 113 GLY A C 1
ATOM 874 O O . GLY A 1 113 ? 4.851 9.526 -5.326 1.00 97.94 113 GLY A O 1
ATOM 875 N N . SER A 1 114 ? 4.593 8.668 -7.389 1.00 98.00 114 SER A N 1
ATOM 876 C CA . SER A 1 114 ? 3.285 8.058 -7.112 1.00 98.00 114 SER A CA 1
ATOM 877 C C . SER A 1 114 ? 3.335 7.014 -5.992 1.00 98.00 114 SER A C 1
ATOM 879 O O . SER A 1 114 ? 2.383 6.890 -5.225 1.00 98.00 114 SER A O 1
ATOM 881 N N . LEU A 1 115 ? 4.435 6.265 -5.857 1.00 98.00 115 LEU A N 1
ATOM 882 C CA . LEU A 1 115 ? 4.585 5.279 -4.785 1.00 98.00 115 LEU A CA 1
ATOM 883 C C . LEU A 1 115 ? 4.659 5.937 -3.401 1.00 98.00 115 LEU A C 1
ATOM 885 O O . LEU A 1 115 ? 4.022 5.454 -2.463 1.00 98.00 115 LEU A O 1
ATOM 889 N N . GLU A 1 116 ? 5.412 7.029 -3.264 1.00 97.38 116 GLU A N 1
ATOM 890 C CA . GLU A 1 116 ? 5.480 7.766 -1.997 1.00 97.38 116 GLU A CA 1
ATOM 891 C C . GLU A 1 116 ? 4.141 8.437 -1.659 1.00 97.38 116 GLU A C 1
ATOM 893 O O . GLU A 1 116 ? 3.732 8.422 -0.498 1.00 97.38 116 GLU A O 1
ATOM 898 N N . GLU A 1 117 ? 3.403 8.931 -2.657 1.00 98.19 117 GLU A N 1
ATOM 899 C CA . GLU A 1 117 ? 2.045 9.457 -2.463 1.00 98.19 117 GLU A CA 1
ATOM 900 C C . GLU A 1 117 ? 1.078 8.375 -1.955 1.00 98.19 117 GLU A C 1
ATOM 902 O O . GLU A 1 117 ? 0.406 8.566 -0.938 1.00 98.19 117 GLU A O 1
ATOM 907 N N . ILE A 1 118 ? 1.058 7.199 -2.595 1.00 98.12 118 ILE A N 1
ATOM 908 C CA . ILE A 1 118 ? 0.226 6.059 -2.170 1.00 98.12 118 ILE A CA 1
ATOM 909 C C . ILE A 1 118 ? 0.574 5.635 -0.741 1.00 98.12 118 ILE A C 1
ATOM 911 O O . ILE A 1 118 ? -0.313 5.378 0.075 1.00 98.12 118 ILE A O 1
ATOM 915 N N . LYS A 1 119 ? 1.866 5.572 -0.417 1.00 97.31 119 LYS A N 1
ATOM 916 C CA . LYS A 1 119 ? 2.346 5.218 0.921 1.00 97.31 119 LYS A CA 1
ATOM 917 C C . LYS A 1 119 ? 1.928 6.253 1.967 1.00 97.31 119 LYS A C 1
ATOM 919 O O . LYS A 1 119 ? 1.534 5.866 3.069 1.00 97.31 119 LYS A O 1
ATOM 924 N N . GLY A 1 120 ? 1.961 7.539 1.619 1.00 97.50 120 GLY A N 1
ATOM 925 C CA . GLY A 1 120 ? 1.411 8.619 2.437 1.00 97.50 120 GLY A CA 1
ATOM 926 C C . GLY A 1 120 ? -0.082 8.421 2.703 1.00 97.50 120 GLY A C 1
ATOM 927 O O . GLY A 1 120 ? -0.494 8.324 3.861 1.00 97.50 120 GLY A O 1
ATOM 928 N N . GLY A 1 121 ? -0.875 8.233 1.644 1.00 97.75 121 GLY A N 1
ATOM 929 C CA . GLY A 1 121 ? -2.317 7.988 1.747 1.00 97.75 121 GLY A CA 1
ATOM 930 C C . GLY A 1 121 ? -2.666 6.740 2.569 1.00 97.75 121 GLY A C 1
ATOM 931 O O . GLY A 1 121 ? -3.598 6.756 3.375 1.00 97.75 121 GLY A O 1
ATOM 932 N N . GLN A 1 122 ? -1.883 5.663 2.455 1.00 97.88 122 GLN A N 1
ATOM 933 C CA . GLN A 1 122 ? -2.056 4.464 3.281 1.00 97.88 122 GLN A CA 1
ATOM 934 C C . GLN A 1 122 ? -1.841 4.753 4.777 1.00 97.88 122 GLN A C 1
ATOM 936 O O . GLN A 1 122 ? -2.541 4.188 5.625 1.00 97.88 122 GLN A O 1
ATOM 941 N N . GLY A 1 123 ? -0.889 5.630 5.109 1.00 97.12 123 GLY A N 1
ATOM 942 C CA . GLY A 1 123 ? -0.661 6.098 6.475 1.00 97.12 123 GLY A CA 1
ATOM 943 C C . GLY A 1 123 ? -1.881 6.822 7.042 1.00 97.12 123 GLY A C 1
ATOM 944 O O . GLY A 1 123 ? -2.364 6.469 8.120 1.00 97.12 123 GLY A O 1
ATOM 945 N N . GLU A 1 124 ? -2.436 7.761 6.279 1.00 97.75 124 GLU A N 1
ATOM 946 C CA . GLU A 1 124 ? -3.620 8.528 6.679 1.00 97.75 124 GLU A CA 1
ATOM 947 C C . GLU A 1 124 ? -4.849 7.637 6.883 1.00 97.75 124 GLU A C 1
ATOM 949 O O . GLU A 1 124 ? -5.523 7.732 7.912 1.00 97.75 124 GLU A O 1
ATOM 954 N N . ILE A 1 125 ? -5.112 6.711 5.954 1.00 98.25 125 ILE A N 1
ATOM 955 C CA . ILE A 1 125 ? -6.225 5.756 6.061 1.00 98.25 125 ILE A CA 1
ATOM 956 C C . ILE A 1 125 ? -6.080 4.898 7.320 1.00 98.25 125 ILE A C 1
ATOM 958 O O . ILE A 1 125 ? -7.055 4.677 8.042 1.00 98.25 125 ILE A O 1
ATOM 962 N N . LYS A 1 126 ? -4.864 4.429 7.626 1.00 98.12 126 LYS A N 1
ATOM 963 C CA . LYS A 1 126 ? -4.601 3.633 8.831 1.00 98.12 126 LYS A CA 1
ATOM 964 C C . LYS A 1 126 ? -4.927 4.415 10.103 1.00 98.12 126 LYS A C 1
ATOM 966 O O . LYS A 1 126 ? -5.478 3.846 11.047 1.00 98.12 126 LYS A O 1
ATOM 971 N N . ASP A 1 127 ? -4.601 5.700 10.147 1.00 97.00 127 ASP A N 1
ATOM 972 C CA . ASP A 1 127 ? -4.878 6.539 11.311 1.00 97.00 127 ASP A CA 1
ATOM 973 C C . ASP A 1 127 ? -6.360 6.907 11.428 1.00 97.00 127 ASP A C 1
ATOM 975 O O . ASP A 1 127 ? -6.924 6.824 12.525 1.00 97.00 127 ASP A O 1
ATOM 979 N N . GLN A 1 128 ? -7.036 7.191 10.311 1.00 97.56 128 GLN A N 1
ATOM 980 C CA . GLN A 1 128 ? -8.491 7.356 10.286 1.00 97.56 128 GLN A CA 1
ATOM 981 C C . GLN A 1 128 ? -9.212 6.091 10.762 1.00 97.56 128 GLN A C 1
ATOM 983 O O . GLN A 1 128 ? -10.142 6.183 11.566 1.00 97.56 128 GLN A O 1
ATOM 988 N N . LEU A 1 129 ? -8.749 4.909 10.345 1.00 97.50 129 LEU A N 1
ATOM 989 C CA . LEU A 1 129 ? -9.312 3.634 10.779 1.00 97.50 129 LEU A CA 1
ATOM 990 C C . LEU A 1 129 ? -9.187 3.456 12.297 1.00 97.50 129 LEU A C 1
ATOM 992 O O . LEU A 1 129 ? -10.172 3.124 12.950 1.00 97.50 129 LEU A O 1
ATOM 996 N N . LYS A 1 130 ? -8.027 3.772 12.894 1.00 96.25 130 LYS A N 1
ATOM 997 C CA . LYS A 1 130 ? -7.861 3.741 14.361 1.00 96.25 130 LYS A CA 1
ATOM 998 C C . LYS A 1 130 ? -8.854 4.665 15.069 1.00 96.25 130 LYS A C 1
ATOM 1000 O O . LYS A 1 130 ? -9.393 4.302 16.116 1.00 96.25 130 LYS A O 1
ATOM 1005 N N . VAL A 1 131 ? -9.085 5.867 14.534 1.00 96.25 131 VAL A N 1
ATOM 1006 C CA . VAL A 1 131 ? -10.050 6.823 15.101 1.00 96.25 131 VAL A CA 1
ATOM 1007 C C . VAL A 1 131 ? -11.477 6.289 14.984 1.00 96.25 131 VAL A C 1
ATOM 1009 O O . VAL A 1 131 ? -12.228 6.361 15.959 1.00 96.25 131 VAL A O 1
ATOM 1012 N N . LEU A 1 132 ? -11.851 5.727 13.833 1.00 97.00 132 LEU A N 1
ATOM 1013 C CA . LEU A 1 132 ? -13.169 5.129 13.622 1.00 97.00 132 LEU A CA 1
ATOM 1014 C C . LEU A 1 132 ? -13.410 3.942 14.557 1.00 97.00 132 LEU A C 1
ATOM 1016 O O . LEU A 1 132 ? -14.447 3.920 15.215 1.00 97.00 132 LEU A O 1
ATOM 1020 N N . THR A 1 133 ? -12.446 3.031 14.710 1.00 94.44 133 THR A N 1
ATOM 1021 C CA . THR A 1 133 ? -12.550 1.901 15.647 1.00 94.44 133 THR A CA 1
ATOM 1022 C C . THR A 1 133 ? -12.787 2.386 17.079 1.00 94.44 133 THR A C 1
ATOM 1024 O O . THR A 1 133 ? -13.698 1.908 17.753 1.00 94.44 133 THR A O 1
ATOM 1027 N N . LYS A 1 134 ? -12.045 3.407 17.538 1.00 94.44 134 LYS A N 1
ATOM 1028 C CA . LYS A 1 134 ? -12.257 4.003 18.872 1.00 94.44 134 LYS A CA 1
ATOM 1029 C C . LYS A 1 134 ? -13.647 4.627 19.020 1.00 94.44 134 LYS A C 1
ATOM 1031 O O . LYS A 1 134 ? -14.279 4.483 20.065 1.00 94.44 134 LYS A O 1
ATOM 1036 N N . ARG A 1 135 ? -14.140 5.321 17.989 1.00 96.19 135 ARG A N 1
ATOM 1037 C CA . ARG A 1 135 ? -15.489 5.914 17.994 1.00 96.19 135 ARG A CA 1
ATOM 1038 C C . ARG A 1 135 ? -16.576 4.842 18.022 1.00 96.19 135 ARG A C 1
ATOM 1040 O O . ARG A 1 135 ? -17.529 4.979 18.784 1.00 96.19 135 ARG A O 1
ATOM 1047 N N . GLN A 1 136 ? -16.419 3.772 17.247 1.00 96.81 136 GLN A N 1
ATOM 1048 C CA . GLN A 1 136 ? -17.340 2.638 17.235 1.00 96.81 136 GLN A CA 1
ATOM 1049 C C . GLN A 1 136 ? -17.404 1.965 18.611 1.00 96.81 136 GLN A C 1
ATOM 1051 O O . GLN A 1 136 ? -18.500 1.756 19.129 1.00 96.81 136 GLN A O 1
ATOM 1056 N N . ALA A 1 137 ? -16.251 1.706 19.236 1.00 94.62 137 ALA A N 1
ATOM 1057 C CA . ALA A 1 137 ? -16.169 1.171 20.594 1.00 94.62 137 ALA A CA 1
ATOM 1058 C C . ALA A 1 137 ? -16.894 2.068 21.613 1.00 94.62 137 ALA A C 1
ATOM 1060 O O . ALA A 1 137 ? -17.707 1.593 22.409 1.00 94.62 137 ALA A O 1
ATOM 1061 N N . ALA A 1 138 ? -16.657 3.383 21.554 1.00 96.56 138 ALA A N 1
ATOM 1062 C CA . ALA A 1 138 ? -17.306 4.349 22.436 1.00 96.56 138 ALA A CA 1
ATOM 1063 C C . ALA A 1 138 ? -18.835 4.372 22.261 1.00 96.56 138 ALA A C 1
ATOM 1065 O O . ALA A 1 138 ? -19.559 4.406 23.258 1.00 96.56 138 ALA A O 1
ATOM 1066 N N . LEU A 1 139 ? -19.328 4.314 21.018 1.00 97.88 139 LEU A N 1
ATOM 1067 C CA . LEU A 1 139 ? -20.760 4.261 20.716 1.00 97.88 139 LEU A CA 1
ATOM 1068 C C . LEU A 1 139 ? -21.397 2.959 21.205 1.00 97.88 139 LEU A C 1
ATOM 1070 O O . LEU A 1 139 ? -22.394 3.015 21.921 1.00 97.88 139 LEU A O 1
ATOM 1074 N N . ALA A 1 140 ? -20.809 1.803 20.884 1.00 97.00 140 ALA A N 1
ATOM 1075 C CA . ALA A 1 140 ? -21.300 0.502 21.343 1.00 97.00 140 ALA A CA 1
ATOM 1076 C C . ALA A 1 140 ? -21.409 0.462 22.875 1.00 97.00 140 ALA A C 1
ATOM 1078 O O . ALA A 1 140 ? -22.438 0.076 23.432 1.00 97.00 140 ALA A O 1
ATOM 1079 N N . ARG A 1 141 ? -20.382 0.972 23.564 1.00 97.38 141 ARG A N 1
ATOM 1080 C CA . ARG A 1 141 ? -20.371 1.100 25.022 1.00 97.38 141 ARG A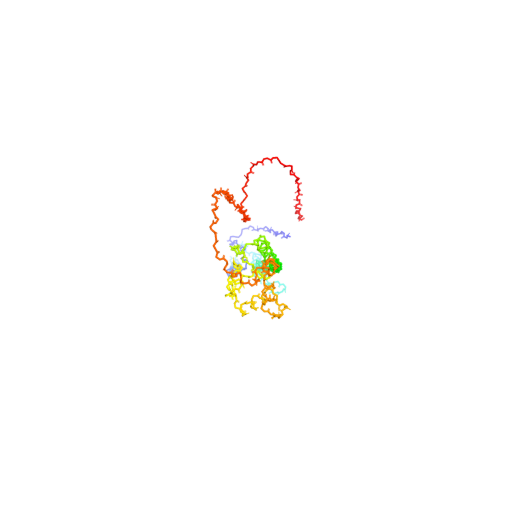 CA 1
ATOM 1081 C C . ARG A 1 141 ? -21.458 2.041 25.541 1.00 97.38 141 ARG A C 1
ATOM 1083 O O . ARG A 1 141 ? -22.096 1.723 26.543 1.00 97.38 141 ARG A O 1
ATOM 1090 N N . ALA A 1 142 ? -21.658 3.194 24.905 1.00 97.75 142 ALA A N 1
ATOM 1091 C CA . ALA A 1 142 ? -22.681 4.159 25.304 1.00 97.75 142 ALA A CA 1
ATOM 1092 C C . ALA A 1 142 ? -24.097 3.581 25.155 1.00 97.75 142 ALA A C 1
ATOM 1094 O O . ALA A 1 142 ? -24.888 3.687 26.091 1.00 97.75 142 ALA A O 1
ATOM 1095 N N . PHE A 1 143 ? -24.389 2.911 24.036 1.00 98.00 143 PHE A N 1
ATOM 1096 C CA . PHE A 1 143 ? -25.677 2.253 23.811 1.00 98.00 143 PHE A CA 1
ATOM 1097 C C . PHE A 1 143 ? -25.938 1.132 24.818 1.00 98.00 143 PHE A C 1
ATOM 1099 O O . PHE A 1 143 ? -27.012 1.097 25.416 1.00 98.00 143 PHE A O 1
ATOM 1106 N N . ALA A 1 144 ? -24.954 0.260 25.062 1.00 97.81 144 ALA A N 1
ATOM 1107 C CA . ALA A 1 144 ? -25.095 -0.820 26.036 1.00 97.81 144 ALA A CA 1
ATOM 1108 C C . ALA A 1 144 ? -25.345 -0.271 27.452 1.00 97.81 144 ALA A C 1
ATOM 1110 O O . ALA A 1 144 ? -26.281 -0.693 28.126 1.00 97.81 144 ALA A O 1
ATOM 1111 N N . LYS A 1 145 ? -24.579 0.746 27.875 1.00 97.38 145 LYS A N 1
ATOM 1112 C CA . LYS A 1 145 ? -24.787 1.423 29.165 1.00 97.38 145 LYS A CA 1
ATOM 1113 C C . LYS A 1 145 ? -26.165 2.061 29.283 1.00 97.38 145 LYS A C 1
ATOM 1115 O O . LYS A 1 145 ? -26.782 1.945 30.334 1.00 97.38 145 LYS A O 1
ATOM 1120 N N . HIS A 1 146 ? -26.627 2.746 28.241 1.00 96.88 146 HIS A N 1
ATOM 1121 C CA . HIS A 1 146 ? -27.939 3.385 28.244 1.00 96.88 146 HIS A CA 1
ATOM 1122 C C . HIS A 1 146 ? -29.061 2.344 28.344 1.00 96.88 146 HIS A C 1
ATOM 1124 O O . HIS A 1 146 ? -29.914 2.451 29.218 1.00 96.88 146 HIS A O 1
ATOM 1130 N N . SER A 1 147 ? -28.983 1.269 27.552 1.00 96.00 147 SER A N 1
ATOM 1131 C CA . SER A 1 147 ? -29.929 0.153 27.646 1.00 96.00 147 SER A CA 1
ATOM 1132 C C . SER A 1 147 ? -29.930 -0.497 29.033 1.00 96.00 147 SER A C 1
ATOM 1134 O O . SER A 1 147 ? -30.986 -0.901 29.516 1.00 96.00 147 SER A O 1
ATOM 1136 N N . ASN A 1 148 ? -28.764 -0.631 29.668 1.00 96.31 148 ASN A N 1
ATOM 1137 C CA . ASN A 1 148 ? -28.654 -1.190 31.015 1.00 96.31 148 ASN A CA 1
ATOM 1138 C C . ASN A 1 148 ? -29.205 -0.246 32.077 1.00 96.31 148 ASN A C 1
ATOM 1140 O O . ASN A 1 148 ? -29.828 -0.708 33.028 1.00 96.31 148 ASN A O 1
ATOM 1144 N N . TYR A 1 149 ? -29.013 1.063 31.911 1.00 94.38 149 TYR A N 1
ATOM 1145 C CA . TYR A 1 149 ? -29.583 2.070 32.796 1.00 94.38 149 TYR A CA 1
ATOM 1146 C C . TYR A 1 149 ? -31.109 1.952 32.842 1.00 94.38 149 TYR A C 1
ATOM 1148 O O . TYR A 1 149 ? -31.672 1.794 33.926 1.00 94.38 149 TYR A O 1
ATOM 1156 N N . ASP A 1 150 ? -31.754 1.904 31.674 1.00 91.31 150 ASP A N 1
ATOM 1157 C CA . ASP A 1 150 ? -33.213 1.795 31.553 1.00 91.31 150 ASP A CA 1
ATOM 1158 C C . ASP A 1 150 ? -33.760 0.487 32.153 1.00 91.31 150 ASP A C 1
ATOM 1160 O O . ASP A 1 150 ? -34.864 0.452 32.695 1.00 91.31 150 ASP A O 1
ATOM 1164 N N . ARG A 1 151 ? -32.972 -0.596 32.100 1.00 88.94 151 ARG A N 1
ATOM 1165 C CA . ARG A 1 151 ? -33.334 -1.920 32.641 1.00 88.94 151 ARG A CA 1
ATOM 1166 C C . ARG A 1 151 ? -32.904 -2.152 34.088 1.00 88.94 151 ARG A C 1
ATOM 1168 O O . ARG A 1 151 ? -33.287 -3.161 34.675 1.00 88.94 151 ARG A O 1
ATOM 1175 N N . SER A 1 152 ? -32.155 -1.231 34.694 1.00 80.69 152 SER A N 1
ATOM 1176 C CA . SER A 1 152 ? -31.542 -1.427 36.020 1.00 80.69 152 SER A CA 1
ATOM 1177 C C . SER A 1 152 ? -32.536 -1.510 37.190 1.00 80.69 152 SER A C 1
ATOM 1179 O O . SER A 1 152 ? -32.129 -1.724 38.332 1.00 80.69 152 SER A O 1
ATOM 1181 N N . HIS A 1 153 ? -33.834 -1.358 36.916 1.00 81.12 153 HIS A N 1
ATOM 1182 C CA . HIS A 1 153 ? -34.917 -1.470 37.891 1.00 81.12 153 HIS A CA 1
ATOM 1183 C C . HIS A 1 153 ? -35.490 -2.890 38.034 1.00 81.12 153 HIS A C 1
ATOM 1185 O O . HIS A 1 153 ? -36.146 -3.168 39.035 1.00 81.12 153 HIS A O 1
ATOM 1191 N N . SER A 1 154 ? -35.258 -3.790 37.072 1.00 79.25 154 SER A N 1
ATOM 1192 C CA . SER A 1 154 ? -35.750 -5.175 37.123 1.00 79.25 154 SER A CA 1
ATOM 1193 C C . SER A 1 154 ? -34.626 -6.145 37.482 1.00 79.25 154 SER A C 1
ATOM 1195 O O . SER A 1 154 ? -33.647 -6.229 36.742 1.00 79.25 154 SER A O 1
ATOM 1197 N N . LEU A 1 155 ? -34.791 -6.909 38.569 1.00 72.62 155 LEU A N 1
ATOM 1198 C CA . LEU A 1 155 ? -33.834 -7.937 39.013 1.00 72.62 155 LEU A CA 1
ATOM 1199 C C . LEU A 1 155 ? -33.575 -9.002 37.930 1.00 72.62 155 LEU A C 1
ATOM 1201 O O . LEU A 1 155 ? -32.431 -9.402 37.726 1.00 72.62 155 LEU A O 1
ATOM 1205 N N . ASP A 1 156 ? -34.619 -9.377 37.186 1.00 79.19 156 ASP A N 1
ATOM 1206 C CA . ASP A 1 156 ? -34.564 -10.384 36.113 1.00 79.19 156 ASP A CA 1
ATOM 1207 C C . ASP A 1 156 ? -34.318 -9.770 34.721 1.00 79.19 156 ASP A C 1
ATOM 1209 O O . ASP A 1 156 ? -34.440 -10.434 33.691 1.00 79.19 156 ASP A O 1
ATOM 1213 N N . GLY A 1 157 ? -34.004 -8.472 34.665 1.00 84.94 157 GLY A N 1
ATOM 1214 C CA . GLY A 1 157 ? -33.759 -7.776 33.410 1.00 84.94 157 GLY A CA 1
ATOM 1215 C C . GLY A 1 157 ? -32.451 -8.223 32.769 1.00 84.94 157 GLY A C 1
ATOM 1216 O O . GLY A 1 157 ? -31.381 -8.034 33.346 1.00 84.94 157 GLY A O 1
ATOM 1217 N N . ALA A 1 158 ? -32.528 -8.742 31.543 1.00 93.06 158 ALA A N 1
ATOM 1218 C CA . ALA A 1 158 ? -31.340 -9.017 30.742 1.00 93.06 158 ALA A CA 1
ATOM 1219 C C . ALA A 1 158 ? -30.579 -7.712 30.441 1.00 93.06 158 ALA A C 1
ATOM 1221 O O . ALA A 1 158 ? -31.115 -6.796 29.799 1.00 93.06 158 ALA A O 1
ATOM 1222 N N . LEU A 1 159 ? -29.333 -7.648 30.897 1.00 95.44 159 LEU A N 1
ATOM 1223 C CA . LEU A 1 159 ? -28.362 -6.603 30.616 1.00 95.44 159 LEU A CA 1
ATOM 1224 C C . LEU A 1 159 ? -27.668 -6.874 29.277 1.00 95.44 159 LEU A C 1
ATOM 1226 O O . LEU A 1 159 ? -27.362 -8.005 28.909 1.00 95.44 159 LEU A O 1
ATOM 1230 N N . GLN A 1 160 ? -27.389 -5.802 28.549 1.00 97.44 160 GLN A N 1
ATOM 1231 C CA . GLN A 1 160 ? -26.479 -5.809 27.416 1.00 97.44 160 GLN A CA 1
ATOM 1232 C C . GLN A 1 160 ? -25.037 -5.916 27.914 1.00 97.44 160 GLN A C 1
ATOM 1234 O O . GLN A 1 160 ? -24.637 -5.231 28.863 1.00 97.44 160 GLN A O 1
ATOM 1239 N N . ILE A 1 161 ? -24.234 -6.726 27.224 1.00 97.44 161 ILE A N 1
ATOM 1240 C CA . ILE A 1 161 ? -22.799 -6.816 27.487 1.00 97.44 161 ILE A CA 1
ATOM 1241 C C . ILE A 1 161 ? -22.156 -5.493 27.072 1.00 97.44 161 ILE A C 1
ATOM 1243 O O . ILE A 1 161 ? -22.240 -5.065 25.920 1.00 97.44 161 ILE A O 1
ATOM 1247 N N . VAL A 1 162 ? -21.508 -4.838 28.028 1.00 97.94 162 VAL A N 1
ATOM 1248 C CA . VAL A 1 162 ? -20.807 -3.579 27.792 1.00 97.94 162 VAL A CA 1
ATOM 1249 C C . VAL A 1 162 ? -19.373 -3.902 27.353 1.00 97.94 162 VAL A C 1
ATOM 1251 O O . VAL A 1 162 ? -18.667 -4.582 28.095 1.00 97.94 162 VAL A O 1
ATOM 1254 N N . PRO A 1 163 ? -18.914 -3.450 26.173 1.00 97.56 163 PRO A N 1
ATOM 1255 C CA . PRO A 1 163 ? -17.520 -3.618 25.783 1.00 97.56 163 PRO A CA 1
ATOM 1256 C C . PRO A 1 163 ? -16.595 -2.728 26.626 1.00 97.56 163 PRO A C 1
ATOM 1258 O O . PRO A 1 163 ? -16.998 -1.698 27.193 1.00 97.56 163 PRO A O 1
ATOM 1261 N N . PHE A 1 164 ? -15.326 -3.113 26.684 1.00 96.94 164 PHE A N 1
ATOM 1262 C CA . PHE A 1 164 ? -14.262 -2.346 27.316 1.00 96.94 164 PHE A CA 1
ATOM 1263 C C . PHE A 1 164 ? -13.963 -1.039 26.556 1.00 96.94 164 PHE A C 1
ATOM 1265 O O . PHE A 1 164 ? -14.450 -0.829 25.442 1.00 96.94 164 PHE A O 1
ATOM 1272 N N . PRO A 1 165 ? -13.215 -0.087 27.157 1.00 94.38 165 PRO A N 1
ATOM 1273 C CA . PRO A 1 165 ? -12.911 1.197 26.517 1.00 94.38 165 PRO A CA 1
ATOM 1274 C C . PRO A 1 165 ? -12.182 1.088 25.169 1.00 94.38 165 PRO A C 1
ATOM 1276 O O . PRO A 1 165 ? -12.280 2.003 24.355 1.00 94.38 165 PRO A O 1
ATOM 1279 N N . ASP A 1 166 ? -11.456 -0.003 24.944 1.00 93.31 166 ASP A N 1
ATOM 1280 C CA . ASP A 1 166 ? -10.762 -0.317 23.695 1.00 93.31 166 ASP A CA 1
ATOM 1281 C C . ASP A 1 166 ? -11.663 -1.000 22.647 1.00 93.31 166 ASP A C 1
ATOM 1283 O O . ASP A 1 166 ? -11.251 -1.155 21.500 1.00 93.31 166 ASP A O 1
ATOM 1287 N N . GLY A 1 167 ? -12.901 -1.347 23.015 1.00 95.25 167 GLY A N 1
ATOM 1288 C CA . GLY A 1 167 ? -13.896 -1.984 22.154 1.00 95.25 167 GLY A CA 1
ATOM 1289 C C . GLY A 1 167 ? -13.937 -3.505 22.234 1.00 95.25 167 GLY A C 1
ATOM 1290 O O . GLY A 1 167 ? -14.842 -4.089 21.642 1.00 95.25 167 GLY A O 1
ATOM 1291 N N . GLN A 1 168 ? -13.013 -4.134 22.962 1.00 96.19 168 GLN A N 1
ATOM 1292 C CA . GLN A 1 168 ? -13.021 -5.582 23.160 1.00 96.19 168 GLN A CA 1
ATOM 1293 C C . GLN A 1 168 ? -14.148 -5.997 24.103 1.00 96.19 168 GLN A C 1
ATOM 1295 O O . GLN A 1 168 ? -14.582 -5.228 24.970 1.00 96.19 168 GLN A O 1
ATOM 1300 N N . TYR A 1 169 ? -14.636 -7.219 23.933 1.00 96.44 169 TYR A N 1
ATOM 1301 C CA . TYR A 1 169 ? -15.684 -7.775 24.770 1.00 96.44 169 TYR A CA 1
ATOM 1302 C C . TYR A 1 169 ? -15.077 -8.594 25.911 1.00 96.44 169 TYR A C 1
ATOM 1304 O O . TYR A 1 169 ? -14.010 -9.183 25.759 1.00 96.44 169 TYR A O 1
ATOM 1312 N N . PRO A 1 170 ? -15.757 -8.692 27.066 1.00 97.38 170 PRO A N 1
ATOM 1313 C CA . PRO A 1 170 ? -15.269 -9.510 28.175 1.00 97.38 170 PRO A CA 1
ATOM 1314 C C . PRO A 1 170 ? -14.980 -10.972 27.804 1.00 97.38 170 PRO A C 1
ATOM 1316 O O . PRO A 1 170 ? -14.032 -11.558 28.321 1.00 97.38 170 PRO A O 1
ATOM 1319 N N . SER A 1 171 ? -15.743 -11.534 26.862 1.00 96.62 171 SER A N 1
ATOM 1320 C CA . SER A 1 171 ? -15.530 -12.884 26.330 1.00 96.62 171 SER A CA 1
ATOM 1321 C C . SER A 1 171 ? -14.163 -13.078 25.675 1.00 96.62 171 SER A C 1
ATOM 1323 O O . SER A 1 171 ? -13.630 -14.182 25.731 1.00 96.62 171 SER A O 1
ATOM 1325 N N . ASP A 1 172 ? -13.579 -12.023 25.099 1.00 96.94 172 ASP A N 1
ATOM 1326 C CA . ASP A 1 172 ? -12.268 -12.072 24.435 1.00 96.94 172 ASP A CA 1
ATOM 1327 C C . ASP A 1 172 ? -11.126 -12.297 25.444 1.00 96.94 172 ASP A C 1
ATOM 1329 O O . ASP A 1 172 ? -10.030 -12.711 25.077 1.00 96.94 172 ASP A O 1
ATOM 1333 N N . TYR A 1 173 ? -11.406 -12.057 26.729 1.00 96.38 173 TYR A N 1
ATOM 1334 C CA . TYR A 1 173 ? -10.501 -12.256 27.860 1.00 96.38 173 TYR A CA 1
ATOM 1335 C C . TYR A 1 173 ? -10.957 -13.389 28.784 1.00 96.38 173 TYR A C 1
ATOM 1337 O O . TYR A 1 173 ? -10.567 -13.420 29.949 1.00 96.38 173 TYR A O 1
ATOM 1345 N N . GLU A 1 174 ? -11.821 -14.283 28.289 1.00 96.75 174 GLU A N 1
ATOM 1346 C CA . GLU A 1 174 ? -12.362 -15.419 29.048 1.00 96.75 174 GLU A CA 1
ATOM 1347 C C . GLU A 1 174 ? -13.132 -15.002 30.319 1.00 96.75 174 GLU A C 1
ATOM 1349 O O . GLU A 1 174 ? -13.320 -15.794 31.244 1.00 96.75 174 GLU A O 1
ATOM 1354 N N . LEU A 1 175 ? -13.615 -13.755 30.379 1.00 97.06 175 LEU A N 1
ATOM 1355 C CA . LEU A 1 175 ? -14.401 -13.274 31.510 1.00 97.06 175 LEU A CA 1
ATOM 1356 C C . LEU A 1 175 ? -15.875 -13.687 31.361 1.00 97.06 175 LEU A C 1
ATOM 1358 O O . LEU A 1 175 ? -16.439 -13.603 30.265 1.00 97.06 175 LEU A O 1
ATOM 1362 N N . PRO A 1 176 ? -16.542 -14.094 32.459 1.00 97.06 176 PRO A N 1
ATOM 1363 C CA . PRO A 1 176 ? -17.933 -14.541 32.413 1.00 97.06 176 PRO A CA 1
ATOM 1364 C C . PRO A 1 176 ? -18.862 -13.383 32.053 1.00 97.06 176 PRO A C 1
ATOM 1366 O O . PRO A 1 176 ? -18.750 -12.315 32.651 1.00 97.06 176 PRO A O 1
ATOM 1369 N N . ALA A 1 177 ? -19.793 -13.582 31.119 1.00 96.06 177 ALA A N 1
ATOM 1370 C CA . ALA A 1 177 ? -20.718 -12.536 30.682 1.00 96.06 177 ALA A CA 1
ATOM 1371 C C . ALA A 1 177 ? -21.553 -11.966 31.848 1.00 96.06 177 ALA A C 1
ATOM 1373 O O . ALA A 1 177 ? -22.062 -12.704 32.688 1.00 96.06 177 ALA A O 1
ATOM 1374 N N . LEU A 1 178 ? -21.697 -10.637 31.885 1.00 96.00 178 LEU A N 1
ATOM 1375 C CA . LEU A 1 178 ? -22.497 -9.909 32.883 1.00 96.00 178 LEU A CA 1
ATOM 1376 C C . LEU A 1 178 ? -23.827 -9.468 32.271 1.00 96.00 178 LEU A C 1
ATOM 1378 O O . LEU A 1 178 ? -24.110 -8.279 32.139 1.00 96.00 178 LEU A O 1
ATOM 1382 N N . ASP A 1 179 ? -24.605 -10.453 31.840 1.00 94.94 179 ASP A N 1
ATOM 1383 C CA . ASP A 1 179 ? -25.893 -10.300 31.156 1.00 94.94 179 ASP A CA 1
ATOM 1384 C C . ASP A 1 179 ? -27.092 -10.242 32.115 1.00 94.94 179 ASP A C 1
ATOM 1386 O O . ASP A 1 179 ? -28.222 -10.004 31.700 1.00 94.94 179 ASP A O 1
ATOM 1390 N N . THR A 1 180 ? -26.862 -10.426 33.411 1.00 93.69 180 THR A N 1
ATOM 1391 C CA . THR A 1 180 ? -27.865 -10.298 34.468 1.00 93.69 180 THR A CA 1
ATOM 1392 C C . THR A 1 180 ? -27.227 -9.681 35.698 1.00 93.69 180 THR A C 1
ATOM 1394 O O . THR A 1 180 ? -26.019 -9.782 35.929 1.00 93.69 180 THR A O 1
ATOM 1397 N N . LEU A 1 181 ? -28.035 -9.041 36.536 1.00 92.06 181 LEU A N 1
ATOM 1398 C CA . LEU A 1 181 ? -27.515 -8.465 37.768 1.00 92.06 181 LEU A CA 1
ATOM 1399 C C . LEU A 1 181 ? -27.084 -9.552 38.762 1.00 92.06 181 LEU A C 1
ATOM 1401 O O . LEU A 1 181 ? -26.071 -9.379 39.433 1.00 92.06 181 LEU A O 1
ATOM 1405 N N . ALA A 1 182 ? -27.777 -10.696 38.784 1.00 91.50 182 ALA A N 1
ATOM 1406 C CA . ALA A 1 182 ? -27.378 -11.876 39.552 1.00 91.50 182 ALA A CA 1
ATOM 1407 C C . ALA A 1 182 ? -25.974 -12.377 39.167 1.00 91.50 182 ALA A C 1
ATOM 1409 O O . ALA A 1 182 ? -25.192 -12.736 40.050 1.00 91.50 182 ALA A O 1
ATOM 1410 N N . ALA A 1 183 ? -25.612 -12.348 37.876 1.00 93.88 183 ALA A N 1
ATOM 1411 C CA . ALA A 1 183 ? -24.254 -12.672 37.440 1.00 93.88 183 ALA A CA 1
ATOM 1412 C C . ALA A 1 183 ? -23.224 -11.720 38.066 1.00 93.88 183 ALA A C 1
ATOM 1414 O O . ALA A 1 183 ? -22.202 -12.179 38.567 1.00 93.88 183 ALA A O 1
ATOM 1415 N N . VAL A 1 184 ? -23.524 -10.415 38.132 1.00 93.75 184 VAL A N 1
ATOM 1416 C CA . VAL A 1 184 ? -22.662 -9.418 38.795 1.00 93.75 184 VAL A CA 1
ATOM 1417 C C . VAL A 1 184 ? -22.533 -9.692 40.297 1.00 93.75 184 VAL A C 1
ATOM 1419 O O . VAL A 1 184 ? -21.451 -9.532 40.856 1.00 93.75 184 VAL A O 1
ATOM 1422 N N . GLU A 1 185 ? -23.608 -10.110 40.971 1.00 91.62 185 GLU A N 1
ATOM 1423 C CA . GLU A 1 185 ? -23.569 -10.403 42.411 1.00 91.62 185 GLU A CA 1
ATOM 1424 C C . GLU A 1 185 ? -22.720 -11.628 42.750 1.00 91.62 185 GLU A C 1
ATOM 1426 O O . GLU A 1 185 ? -22.012 -11.617 43.756 1.00 91.62 185 GLU A O 1
ATOM 1431 N N . ASN A 1 186 ? -22.780 -12.654 41.902 1.00 93.62 186 ASN A N 1
ATOM 1432 C CA . ASN A 1 186 ? -22.133 -13.945 42.123 1.00 93.62 186 ASN A CA 1
ATOM 1433 C C . ASN A 1 186 ? -20.701 -14.019 41.566 1.00 93.62 186 ASN A C 1
ATOM 1435 O O . ASN A 1 186 ? -20.073 -15.079 41.600 1.00 93.62 186 ASN A O 1
ATOM 1439 N N . LEU A 1 187 ? -20.158 -12.911 41.055 1.00 95.62 187 LEU A N 1
ATOM 1440 C CA . LEU A 1 187 ? -18.774 -12.851 40.594 1.00 95.62 187 LEU A CA 1
ATOM 1441 C C . LEU A 1 187 ? -17.784 -13.093 41.743 1.00 95.62 187 LEU A C 1
ATOM 1443 O O . LEU A 1 187 ? -17.862 -12.475 42.808 1.00 95.62 187 LEU A O 1
ATOM 1447 N N . SER A 1 188 ? -16.760 -13.905 41.475 1.00 95.44 188 SER A N 1
ATOM 1448 C CA . SER A 1 188 ? -15.619 -14.059 42.379 1.00 95.44 188 SER A CA 1
ATOM 1449 C C . SER A 1 188 ? -14.892 -12.722 42.591 1.00 95.44 188 SER A C 1
ATOM 1451 O O . SER A 1 188 ? -14.971 -11.799 41.773 1.00 95.44 188 SER A O 1
ATOM 1453 N N . THR A 1 189 ? -14.145 -12.595 43.691 1.00 93.38 189 THR A N 1
ATOM 1454 C CA . THR A 1 189 ? -13.316 -11.401 43.939 1.00 93.38 189 THR A CA 1
ATOM 1455 C C . THR A 1 189 ? -12.271 -11.195 42.844 1.00 93.38 189 THR A C 1
ATOM 1457 O O . THR A 1 189 ? -11.989 -10.054 42.481 1.00 93.38 189 THR A O 1
ATOM 1460 N N . GLN A 1 190 ? -11.727 -12.288 42.304 1.00 95.00 190 GLN A N 1
ATOM 1461 C CA . GLN A 1 190 ? -10.761 -12.242 41.212 1.00 95.00 190 GLN A CA 1
ATOM 1462 C C . GLN A 1 190 ? -11.398 -11.660 39.946 1.00 95.00 190 GLN A C 1
ATOM 1464 O O . GLN A 1 190 ? -10.916 -10.647 39.448 1.00 95.00 190 GLN A O 1
ATOM 1469 N N . HIS A 1 191 ? -12.546 -12.190 39.511 1.00 96.00 191 HIS A N 1
ATOM 1470 C CA . HIS A 1 191 ? -13.223 -11.676 38.319 1.00 96.00 191 HIS A CA 1
ATOM 1471 C C . HIS A 1 191 ? -13.660 -10.216 38.480 1.00 96.00 191 HIS A C 1
ATOM 1473 O O . HIS A 1 191 ? -13.539 -9.442 37.537 1.00 96.00 191 HIS A O 1
ATOM 1479 N N . HIS A 1 192 ? -14.113 -9.799 39.670 1.00 95.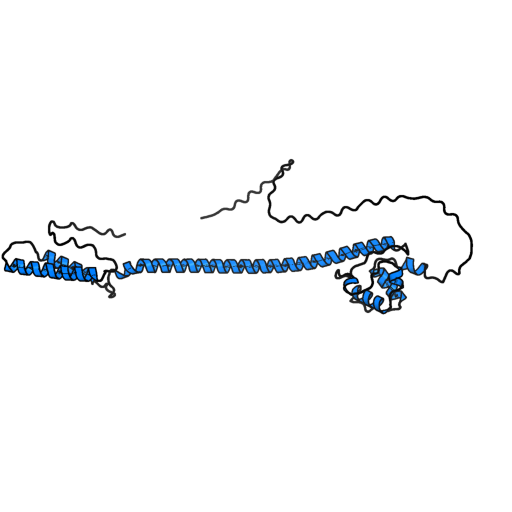06 192 HIS A N 1
ATOM 1480 C CA . HIS A 1 192 ? -14.385 -8.383 39.941 1.00 95.06 192 HIS A CA 1
ATOM 1481 C C . HIS A 1 192 ? -13.154 -7.500 39.693 1.00 95.06 192 HIS A C 1
ATOM 1483 O O . HIS A 1 192 ? -13.272 -6.434 39.088 1.00 95.06 192 HIS A O 1
ATOM 1489 N N . ASN A 1 193 ? -11.980 -7.925 40.166 1.00 95.25 193 ASN A N 1
ATOM 1490 C CA . ASN A 1 193 ? -10.742 -7.175 39.975 1.00 95.25 193 ASN A CA 1
ATOM 1491 C C . ASN A 1 193 ? -10.332 -7.135 38.503 1.00 95.25 193 ASN A C 1
ATOM 1493 O O . ASN A 1 193 ? -9.948 -6.070 38.022 1.00 95.25 193 ASN A O 1
ATOM 1497 N N . ASP A 1 194 ? -10.449 -8.260 37.799 1.00 96.56 194 ASP A N 1
ATOM 1498 C CA . ASP A 1 194 ? -10.098 -8.355 36.383 1.00 96.56 194 ASP A CA 1
ATOM 1499 C C . ASP A 1 194 ? -11.000 -7.440 35.548 1.00 96.56 194 ASP A C 1
ATOM 1501 O O . ASP A 1 194 ? -10.504 -6.576 34.826 1.00 96.56 194 ASP A O 1
ATOM 1505 N N . TYR A 1 195 ? -12.318 -7.495 35.758 1.00 97.44 195 TYR A N 1
ATOM 1506 C CA . TYR A 1 195 ? -13.268 -6.574 35.131 1.00 97.44 195 TYR A CA 1
ATOM 1507 C C . TYR A 1 195 ? -12.930 -5.100 35.380 1.00 97.44 195 TYR A C 1
ATOM 1509 O O . TYR A 1 195 ? -12.924 -4.288 34.451 1.00 97.44 195 TYR A O 1
ATOM 1517 N N . LEU A 1 196 ? -12.651 -4.732 36.633 1.00 96.44 196 LEU A N 1
ATOM 1518 C CA . LEU A 1 196 ? -12.325 -3.350 36.982 1.00 96.44 196 LEU A CA 1
ATOM 1519 C C . LEU A 1 196 ? -11.001 -2.894 36.367 1.00 96.44 196 LEU A C 1
ATOM 1521 O O . LEU A 1 196 ? -10.916 -1.741 35.954 1.00 96.44 196 LEU A O 1
ATOM 1525 N N . ARG A 1 197 ? -10.010 -3.782 36.243 1.00 96.31 197 ARG A N 1
ATOM 1526 C CA . ARG A 1 197 ? -8.731 -3.485 35.587 1.00 96.31 197 ARG A CA 1
ATOM 1527 C C . ARG A 1 197 ? -8.919 -3.111 34.116 1.00 96.31 197 ARG A C 1
ATOM 1529 O O . ARG A 1 197 ? -8.260 -2.189 33.649 1.00 96.31 197 ARG A O 1
ATOM 1536 N N . TYR A 1 198 ? -9.825 -3.773 33.399 1.00 96.25 198 TYR A N 1
ATOM 1537 C CA . TYR A 1 198 ? -10.113 -3.429 32.002 1.00 96.25 198 TYR A CA 1
ATOM 1538 C C . TYR A 1 198 ? -10.982 -2.170 31.863 1.00 96.25 198 TYR A C 1
ATOM 1540 O O . TYR A 1 198 ? -10.755 -1.348 30.976 1.00 96.25 198 TYR A O 1
ATOM 1548 N N . TYR A 1 199 ? -11.963 -1.961 32.749 1.00 96.12 199 TYR A N 1
ATOM 1549 C CA . TYR A 1 199 ? -12.810 -0.762 32.696 1.00 96.12 199 TYR A CA 1
ATOM 1550 C C . TYR A 1 199 ? -12.132 0.518 33.194 1.00 96.12 199 TYR A C 1
ATOM 1552 O O . TYR A 1 199 ? -12.510 1.608 32.746 1.00 96.12 199 TYR A O 1
ATOM 1560 N N . TYR A 1 200 ? -11.179 0.384 34.115 1.00 95.69 200 TYR A N 1
ATOM 1561 C CA . TYR A 1 200 ? -10.468 1.467 34.788 1.00 95.69 200 TYR A CA 1
ATOM 1562 C C . TYR A 1 200 ? -8.963 1.147 34.877 1.00 95.69 200 TYR A C 1
ATOM 1564 O O . TYR A 1 200 ? -8.446 0.950 35.976 1.00 95.69 200 TYR A O 1
ATOM 1572 N N . PRO A 1 201 ? -8.239 1.108 33.743 1.00 93.25 201 PRO A N 1
ATOM 1573 C CA . PRO A 1 201 ? -6.829 0.703 33.716 1.00 93.25 201 PRO A CA 1
ATOM 1574 C C . PRO A 1 201 ? -5.921 1.588 34.580 1.00 93.25 201 PRO A C 1
ATOM 1576 O O . PRO A 1 201 ? -4.945 1.102 35.146 1.00 93.25 201 PRO A O 1
ATOM 1579 N N . ASP A 1 202 ? -6.282 2.862 34.749 1.00 93.62 202 ASP A N 1
ATOM 1580 C CA . ASP A 1 202 ? -5.514 3.831 35.537 1.00 93.62 202 ASP A CA 1
ATOM 1581 C C . ASP A 1 202 ? -5.861 3.812 37.037 1.00 93.62 202 ASP A C 1
ATOM 1583 O O . ASP A 1 202 ? -5.318 4.595 37.818 1.00 93.62 202 ASP A O 1
ATOM 1587 N N . GLN A 1 203 ? -6.786 2.946 37.470 1.00 90.38 203 GLN A N 1
ATOM 1588 C CA . GLN A 1 203 ? -7.219 2.855 38.862 1.00 90.38 203 GLN A CA 1
ATOM 1589 C C . GLN A 1 203 ? -6.941 1.459 39.404 1.00 90.38 203 GLN A C 1
ATOM 1591 O O . GLN A 1 203 ? -7.533 0.470 38.979 1.00 90.38 203 GLN A O 1
ATOM 1596 N N . ALA A 1 204 ? -6.069 1.377 40.409 1.00 83.88 204 ALA A N 1
ATOM 1597 C CA . ALA A 1 204 ? -5.919 0.138 41.156 1.00 83.88 204 ALA A CA 1
ATOM 1598 C C . ALA A 1 204 ? -7.275 -0.220 41.798 1.00 83.88 204 ALA A C 1
ATOM 1600 O O . ALA A 1 204 ? -7.843 0.639 42.483 1.00 83.88 204 ALA A O 1
ATOM 1601 N N . PRO A 1 205 ? -7.791 -1.453 41.626 1.00 80.38 205 PRO A N 1
ATOM 1602 C CA . PRO A 1 205 ? -9.036 -1.880 42.251 1.00 80.38 205 PRO A CA 1
ATOM 1603 C C . PRO A 1 205 ? -8.838 -1.933 43.770 1.00 80.38 205 PRO A C 1
ATOM 1605 O O . PRO A 1 205 ? -8.374 -2.920 44.337 1.00 80.38 205 PRO A O 1
ATOM 1608 N N . ARG A 1 206 ? -9.135 -0.821 44.441 1.00 80.88 206 ARG A N 1
ATOM 1609 C CA . ARG A 1 206 ? -9.054 -0.661 45.895 1.00 80.88 206 ARG A CA 1
ATOM 1610 C C . ARG A 1 206 ? -10.459 -0.627 46.484 1.00 80.88 206 ARG A C 1
ATOM 1612 O O . ARG A 1 206 ? -11.425 -0.319 45.791 1.00 80.88 206 ARG A O 1
ATOM 1619 N N . GLY A 1 207 ? -10.551 -0.964 47.766 1.00 86.88 207 GLY A N 1
ATOM 1620 C CA . GLY A 1 207 ? -11.806 -0.956 48.511 1.00 86.88 207 GLY A CA 1
ATOM 1621 C C . GLY A 1 207 ? -12.376 -2.341 48.797 1.00 86.88 207 GLY A C 1
ATOM 1622 O O . GLY A 1 207 ? -11.816 -3.373 48.406 1.00 86.88 207 GLY A O 1
ATOM 1623 N N . THR A 1 208 ? -13.489 -2.331 49.517 1.00 91.62 208 THR A N 1
ATOM 1624 C CA . THR A 1 208 ? -14.293 -3.495 49.894 1.00 91.62 208 THR A CA 1
ATOM 1625 C C . THR A 1 208 ? -14.995 -4.107 48.679 1.00 91.62 208 THR A C 1
ATOM 1627 O O . THR A 1 208 ? -15.146 -3.473 47.633 1.00 91.62 208 THR A O 1
ATOM 1630 N N . THR A 1 209 ? -15.482 -5.343 48.811 1.00 89.25 209 THR A N 1
ATOM 1631 C CA . THR A 1 209 ? -16.265 -6.008 47.754 1.00 89.25 209 THR A CA 1
ATOM 1632 C C . THR A 1 209 ? -17.490 -5.180 47.348 1.00 89.25 209 THR A C 1
ATOM 1634 O O . THR A 1 209 ? -17.794 -5.077 46.162 1.00 89.25 209 THR A O 1
ATOM 1637 N N . ALA A 1 210 ? -18.149 -4.516 48.304 1.00 90.19 210 ALA A N 1
ATOM 1638 C CA . ALA A 1 210 ? -19.293 -3.647 48.034 1.00 90.19 210 ALA A CA 1
ATOM 1639 C C . ALA A 1 210 ? -18.919 -2.429 47.169 1.00 90.19 210 ALA A C 1
ATOM 1641 O O . ALA A 1 210 ? -19.649 -2.072 46.243 1.00 90.19 210 ALA A O 1
ATOM 1642 N N . GLU A 1 211 ? 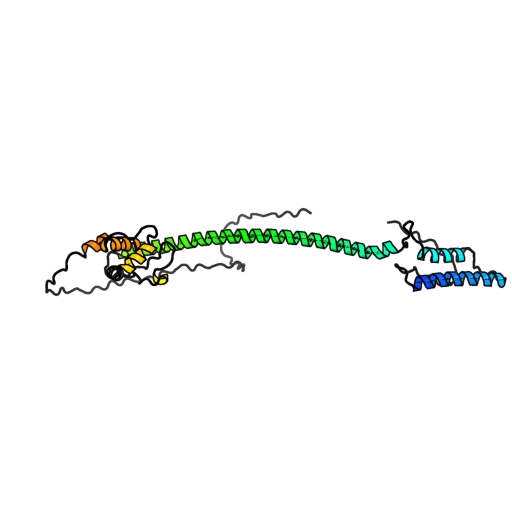-17.762 -1.812 47.423 1.00 91.56 211 GLU A N 1
ATOM 1643 C CA . GLU A 1 211 ? -17.264 -0.679 46.633 1.00 91.56 211 GLU A CA 1
ATOM 1644 C C . GLU A 1 211 ? -16.883 -1.103 45.212 1.00 91.56 211 GLU A C 1
ATOM 1646 O O . GLU A 1 211 ? -17.257 -0.432 44.247 1.00 91.56 211 GLU A O 1
ATOM 1651 N N . ARG A 1 212 ? -16.212 -2.252 45.064 1.00 93.19 212 ARG A N 1
ATOM 1652 C CA . ARG A 1 212 ? -15.869 -2.818 43.749 1.00 93.19 212 ARG A CA 1
ATOM 1653 C C . ARG A 1 212 ? -17.115 -3.162 42.942 1.00 93.19 212 ARG A C 1
ATOM 1655 O O . ARG A 1 212 ? -17.198 -2.796 41.773 1.00 93.19 212 ARG A O 1
ATOM 1662 N N . LYS A 1 213 ? -18.118 -3.771 43.579 1.00 93.44 213 LYS A N 1
ATOM 1663 C CA . LYS A 1 213 ? -19.422 -4.046 42.963 1.00 93.44 213 LYS A CA 1
ATOM 1664 C C . LYS A 1 213 ? -20.108 -2.756 42.509 1.00 93.44 213 LYS A C 1
ATOM 1666 O O . LYS A 1 213 ? -20.587 -2.680 41.382 1.00 93.44 213 LYS A O 1
ATOM 1671 N N . LYS A 1 214 ? -20.103 -1.708 43.339 1.00 93.12 214 LYS A N 1
ATOM 1672 C CA . LYS A 1 214 ? -20.655 -0.390 42.982 1.00 93.12 214 LYS A CA 1
ATOM 1673 C C . LYS A 1 214 ? -19.948 0.227 41.769 1.00 93.12 214 LYS A C 1
ATOM 1675 O O . LYS A 1 214 ? -20.615 0.773 40.890 1.00 93.12 214 LYS A O 1
ATOM 1680 N N . LEU A 1 215 ? -18.618 0.140 41.710 1.00 94.25 215 LEU A N 1
ATOM 1681 C CA . LEU A 1 215 ? -17.835 0.602 40.559 1.00 94.25 215 LEU A CA 1
ATOM 1682 C C . LEU A 1 215 ? -18.144 -0.208 39.298 1.00 94.25 215 LEU A C 1
ATOM 1684 O O . LEU A 1 215 ? -18.321 0.382 38.234 1.00 94.25 215 LEU A O 1
ATOM 1688 N N . LEU A 1 216 ? -18.269 -1.530 39.418 1.00 95.88 216 LEU A N 1
ATOM 1689 C CA . LEU A 1 216 ? -18.601 -2.400 38.295 1.00 95.88 216 LEU A CA 1
ATOM 1690 C C . LEU A 1 216 ? -20.009 -2.114 37.758 1.00 95.88 216 LEU A C 1
ATOM 1692 O O . LEU A 1 216 ? -20.167 -1.892 36.562 1.00 95.88 216 LEU A O 1
ATOM 1696 N N . LEU A 1 217 ? -21.016 -1.994 38.628 1.00 95.31 217 LEU A N 1
ATOM 1697 C CA . LEU A 1 217 ? -22.375 -1.606 38.228 1.00 95.31 217 LEU A CA 1
ATOM 1698 C C . LEU A 1 217 ? -22.386 -0.254 37.498 1.00 95.31 217 LEU A C 1
ATOM 1700 O O . LEU A 1 217 ? -23.025 -0.118 36.455 1.00 95.31 217 LEU A O 1
ATOM 1704 N N . LYS A 1 218 ? -21.602 0.723 37.974 1.00 95.38 218 LYS A N 1
ATOM 1705 C CA . LYS A 1 218 ? -21.421 2.010 37.286 1.00 95.38 218 LYS A CA 1
ATOM 1706 C C . LYS A 1 218 ? -20.755 1.842 35.913 1.00 95.38 218 LYS A C 1
ATOM 1708 O O . LYS A 1 218 ? -21.153 2.508 34.956 1.00 95.38 218 LYS A O 1
ATOM 1713 N N . ALA A 1 219 ? -19.756 0.967 35.789 1.00 96.44 219 ALA A N 1
ATOM 1714 C CA . ALA A 1 219 ? -19.104 0.664 34.515 1.00 96.44 219 ALA A CA 1
ATOM 1715 C C . ALA A 1 219 ? -20.060 0.012 33.506 1.00 96.44 219 ALA A C 1
ATOM 1717 O O . ALA A 1 219 ? -19.928 0.273 32.310 1.00 96.44 219 ALA A O 1
ATOM 1718 N N . LEU A 1 220 ? -21.042 -0.751 33.991 1.00 96.75 220 LEU A N 1
ATOM 1719 C CA . LEU A 1 220 ? -22.093 -1.380 33.191 1.00 96.75 220 LEU A CA 1
ATOM 1720 C C . LEU A 1 220 ? -23.272 -0.445 32.870 1.00 96.75 220 LEU A C 1
ATOM 1722 O O . LEU A 1 220 ? -24.148 -0.824 32.100 1.00 96.75 220 LEU A O 1
ATOM 1726 N N . GLY A 1 221 ? -23.299 0.771 33.427 1.00 96.25 221 GLY A N 1
ATOM 1727 C CA . GLY A 1 221 ? -24.394 1.731 33.238 1.00 96.25 221 GLY A CA 1
ATOM 1728 C C . GLY A 1 221 ? -25.599 1.506 34.155 1.00 96.25 221 GLY A C 1
ATOM 1729 O O . GLY A 1 221 ? -26.617 2.162 33.984 1.00 96.25 221 GLY A O 1
ATOM 1730 N N . CYS A 1 222 ? -25.497 0.621 35.147 1.00 94.81 222 CYS A N 1
ATOM 1731 C CA . CYS A 1 222 ? -26.566 0.373 36.112 1.00 94.81 222 CYS A CA 1
ATOM 1732 C C . CYS A 1 222 ? -26.560 1.424 37.234 1.00 94.81 222 CYS A C 1
ATOM 1734 O O . CYS A 1 222 ? -25.496 1.893 37.653 1.00 94.81 222 CYS A O 1
ATOM 1736 N N . ASN A 1 223 ? -27.736 1.768 37.769 1.00 89.06 223 ASN A N 1
ATOM 1737 C CA . ASN A 1 223 ? -27.834 2.641 38.938 1.00 89.06 223 ASN A CA 1
ATOM 1738 C C . ASN A 1 223 ? -27.500 1.854 40.227 1.00 89.06 223 ASN A C 1
ATOM 1740 O O . ASN A 1 223 ? -28.220 0.921 40.581 1.00 89.06 223 ASN A O 1
ATOM 1744 N N . PRO A 1 224 ? -26.430 2.205 40.965 1.00 81.50 224 PRO A N 1
ATOM 1745 C CA . PRO A 1 224 ? -26.046 1.467 42.166 1.00 81.50 224 PRO A CA 1
ATOM 1746 C C . PRO A 1 224 ? -26.978 1.707 43.363 1.00 81.50 224 PRO A C 1
ATOM 1748 O O . PRO A 1 224 ? -26.966 0.913 44.301 1.00 81.50 224 PRO A O 1
ATOM 1751 N N . MET A 1 225 ? -27.759 2.796 43.369 1.00 75.12 225 MET A N 1
ATOM 1752 C CA . MET A 1 225 ? -28.621 3.140 44.508 1.00 75.12 225 MET A CA 1
ATOM 1753 C C . MET A 1 225 ? -29.839 2.223 44.607 1.00 75.12 225 MET A C 1
ATOM 1755 O O . MET A 1 225 ? -30.223 1.864 45.715 1.00 75.12 225 MET A O 1
ATOM 1759 N N . THR A 1 226 ? -30.392 1.788 43.473 1.00 67.00 226 THR A N 1
ATOM 1760 C CA . THR A 1 226 ? -31.515 0.838 43.424 1.00 67.00 226 THR A CA 1
ATOM 1761 C C . THR A 1 226 ? -31.153 -0.525 44.012 1.00 67.00 226 THR A C 1
ATOM 1763 O O . THR A 1 226 ? -32.010 -1.200 44.570 1.00 67.00 226 THR A O 1
ATOM 1766 N N . TYR A 1 227 ? -29.879 -0.918 43.935 1.00 58.53 227 TYR A N 1
ATOM 1767 C CA . TYR A 1 227 ? -29.413 -2.223 44.407 1.00 58.53 227 TYR A CA 1
ATOM 1768 C C . TYR A 1 227 ? -29.150 -2.286 45.912 1.00 58.53 227 TYR A C 1
ATOM 1770 O O . TYR A 1 227 ? -29.385 -3.310 46.550 1.00 58.53 227 TYR A O 1
ATOM 1778 N N . LEU A 1 228 ? -28.679 -1.187 46.504 1.00 59.41 228 LEU A N 1
ATOM 1779 C CA . LEU A 1 228 ? -28.368 -1.146 47.936 1.00 59.41 228 LEU A CA 1
ATOM 1780 C C . LEU A 1 228 ? -29.626 -1.169 48.815 1.00 59.41 228 LEU A C 1
ATOM 1782 O O . LEU A 1 228 ? -29.534 -1.532 49.983 1.00 59.41 228 LEU A O 1
ATOM 1786 N N . THR A 1 229 ? -30.795 -0.818 48.271 1.00 56.31 229 THR A N 1
ATOM 1787 C CA . THR A 1 229 ? -32.060 -0.825 49.022 1.00 56.31 229 THR A CA 1
ATOM 1788 C C . THR A 1 229 ? -32.642 -2.230 49.194 1.00 56.31 229 THR A C 1
ATOM 1790 O O . THR A 1 229 ? -33.320 -2.480 50.185 1.00 56.31 229 THR A O 1
ATOM 1793 N N . PHE A 1 230 ? -32.362 -3.157 48.270 1.00 51.94 230 PHE A N 1
ATOM 1794 C CA . PHE A 1 230 ? -32.907 -4.522 48.307 1.00 51.94 230 PHE A CA 1
ATOM 1795 C C . PHE A 1 230 ? -32.030 -5.519 49.080 1.00 51.94 230 PHE A C 1
ATOM 1797 O O . PHE A 1 230 ? -32.533 -6.526 49.563 1.00 51.94 230 PHE A O 1
ATOM 1804 N N . ALA A 1 231 ? -30.738 -5.225 49.255 1.00 50.31 231 ALA A N 1
ATOM 1805 C CA . ALA A 1 231 ? -29.792 -6.076 49.985 1.00 50.31 231 ALA A CA 1
ATOM 1806 C C . ALA A 1 231 ? -29.795 -5.863 51.524 1.00 50.31 231 ALA A C 1
ATOM 1808 O O . ALA A 1 231 ? -28.857 -6.275 52.208 1.00 50.31 231 ALA A O 1
ATOM 1809 N N . GLY A 1 232 ? -30.830 -5.210 52.074 1.00 42.47 232 GLY A N 1
ATOM 1810 C CA . GLY A 1 232 ? -31.129 -5.155 53.516 1.00 42.47 232 GLY A CA 1
ATOM 1811 C C . GLY A 1 232 ? -31.838 -6.432 54.000 1.00 42.47 232 GLY A C 1
ATOM 1812 O O . GLY A 1 232 ? -32.393 -7.159 53.183 1.00 42.47 232 GLY A O 1
ATOM 1813 N N . PRO A 1 233 ? -31.784 -6.757 55.306 1.00 44.03 233 PRO A N 1
ATOM 1814 C CA . PRO A 1 233 ? -31.716 -8.127 55.798 1.00 44.03 233 PRO A CA 1
ATOM 1815 C C . PRO A 1 233 ? -32.936 -8.949 55.401 1.00 44.03 233 PRO A C 1
ATOM 1817 O O . PRO A 1 233 ? -34.067 -8.529 55.630 1.00 44.03 233 PRO A O 1
ATOM 1820 N N . THR A 1 234 ? -32.650 -10.137 54.863 1.00 45.16 234 THR A N 1
ATOM 1821 C CA . THR A 1 234 ? -33.464 -11.354 54.884 1.00 45.16 234 THR A CA 1
ATOM 1822 C C . THR A 1 234 ? -34.868 -11.103 55.421 1.00 45.16 234 THR A C 1
ATOM 1824 O O . THR A 1 234 ? -35.091 -11.168 56.633 1.00 45.16 234 THR A O 1
ATOM 1827 N N . LEU A 1 235 ? -35.814 -10.799 54.525 1.00 40.94 235 LEU A N 1
ATOM 1828 C CA . LEU A 1 235 ? -37.232 -10.857 54.854 1.00 40.94 235 LEU A CA 1
ATOM 1829 C C . LEU A 1 235 ? -37.499 -12.267 55.377 1.00 40.94 235 LEU A C 1
ATOM 1831 O O . LEU A 1 235 ? -37.596 -13.228 54.613 1.00 40.94 235 LEU A O 1
ATOM 1835 N N . ARG A 1 236 ? -37.546 -12.389 56.710 1.00 38.53 236 ARG A N 1
ATOM 1836 C CA . ARG A 1 236 ? -38.093 -13.550 57.398 1.00 38.53 236 ARG A CA 1
ATOM 1837 C C . ARG A 1 236 ? -39.435 -13.817 56.746 1.00 38.53 236 ARG A C 1
ATOM 1839 O O . ARG A 1 236 ? -40.322 -12.970 56.782 1.00 38.53 236 ARG A O 1
ATOM 1846 N N . THR A 1 237 ? -39.529 -14.996 56.156 1.00 42.47 237 THR A N 1
ATOM 1847 C CA . THR A 1 237 ? -40.746 -15.668 55.724 1.00 42.47 237 THR A CA 1
ATOM 1848 C C . THR A 1 237 ? -41.892 -15.395 56.699 1.00 42.47 237 THR A C 1
ATOM 1850 O O . THR A 1 237 ? -42.026 -16.075 57.716 1.00 42.47 237 THR A O 1
ATOM 1853 N N . LEU A 1 238 ? -42.725 -14.401 56.389 1.00 38.00 238 LEU A N 1
ATOM 1854 C CA . LEU A 1 238 ? -44.078 -14.318 56.913 1.00 38.00 238 LEU A CA 1
ATOM 1855 C C . LEU A 1 238 ? -44.962 -15.099 55.950 1.00 38.00 238 LEU A C 1
ATOM 1857 O O . LEU A 1 238 ? -45.343 -14.652 54.874 1.00 38.00 238 LEU A O 1
ATOM 1861 N N . SER A 1 239 ? -45.179 -16.336 56.375 1.00 48.34 239 SER A N 1
ATOM 1862 C CA . SER A 1 239 ? -46.237 -17.243 55.970 1.00 48.34 239 SER A CA 1
ATOM 1863 C C . SER A 1 239 ? -47.567 -16.527 55.695 1.00 48.34 239 SER A C 1
ATOM 1865 O O . SER A 1 239 ? -48.135 -15.920 56.599 1.00 48.34 239 SER A O 1
ATOM 1867 N N . GLY A 1 240 ? -48.110 -16.762 54.497 1.00 48.81 240 GLY A N 1
ATOM 1868 C CA . GLY A 1 240 ? -49.522 -17.109 54.323 1.00 48.81 240 GLY A CA 1
ATOM 1869 C C . GLY A 1 240 ? -50.503 -15.978 54.013 1.00 48.81 240 GLY A C 1
ATOM 1870 O O . GLY A 1 240 ? -51.130 -15.449 54.920 1.00 48.81 240 GLY A O 1
ATOM 1871 N N . ALA A 1 241 ? -50.748 -15.735 52.721 1.00 38.75 241 ALA A N 1
ATOM 1872 C CA . ALA A 1 241 ? -52.095 -15.516 52.175 1.00 38.75 241 ALA A CA 1
ATOM 1873 C C . ALA A 1 241 ? -52.062 -15.577 50.632 1.00 38.75 241 ALA A C 1
ATOM 1875 O O . ALA A 1 241 ? -51.210 -14.925 50.024 1.00 38.75 241 ALA A O 1
ATOM 1876 N N . PRO A 1 242 ? -52.965 -16.327 49.972 1.00 47.19 242 PRO A N 1
ATOM 1877 C CA . PRO A 1 242 ? -53.050 -16.352 48.518 1.00 47.19 242 PRO A CA 1
ATOM 1878 C C . PRO A 1 242 ? -53.814 -15.118 48.023 1.00 47.19 242 PRO A C 1
ATOM 1880 O O . PRO A 1 242 ? -54.995 -14.944 48.320 1.00 47.19 242 PRO A O 1
ATOM 1883 N N . ILE A 1 243 ? -53.149 -14.260 47.250 1.00 41.16 243 ILE A N 1
ATOM 1884 C CA . ILE A 1 243 ? -53.807 -13.174 46.518 1.00 41.16 243 ILE A CA 1
ATOM 1885 C C . ILE A 1 243 ? -54.088 -13.688 45.106 1.00 41.16 243 ILE A C 1
ATOM 1887 O O . ILE A 1 243 ? -53.171 -13.936 44.327 1.00 41.16 243 ILE A O 1
ATOM 1891 N N . HIS A 1 244 ? -55.371 -13.863 44.792 1.00 49.50 244 HIS A N 1
ATOM 1892 C CA . HIS A 1 244 ? -55.860 -14.110 43.439 1.00 49.50 244 HIS A CA 1
ATOM 1893 C C . HIS A 1 244 ? -55.492 -12.930 42.527 1.00 49.50 244 HIS A C 1
ATOM 1895 O O . HIS A 1 244 ? -56.088 -11.856 42.624 1.00 49.50 244 HIS A O 1
ATOM 1901 N N . ALA A 1 245 ? -54.532 -13.134 41.626 1.00 41.25 245 ALA A N 1
ATOM 1902 C CA . ALA A 1 245 ? -54.254 -12.215 40.531 1.00 41.25 245 ALA A CA 1
ATOM 1903 C C . ALA A 1 245 ? -55.161 -12.561 39.341 1.00 41.25 245 ALA A C 1
ATOM 1905 O O . ALA A 1 245 ? -55.180 -13.695 38.870 1.00 41.25 245 ALA A O 1
ATOM 1906 N N . ARG A 1 246 ? -55.951 -11.576 38.903 1.00 40.97 246 ARG A N 1
ATOM 1907 C CA . ARG A 1 246 ? -56.767 -11.626 37.687 1.00 40.97 246 ARG A CA 1
ATOM 1908 C C . ARG A 1 246 ? -55.879 -11.467 36.457 1.00 40.97 246 ARG A C 1
ATOM 1910 O O . ARG A 1 246 ? -55.083 -10.534 36.386 1.00 40.97 246 ARG A O 1
ATOM 1917 N N . ASP A 1 247 ? -56.097 -12.348 35.492 1.00 41.69 247 ASP A N 1
ATOM 1918 C CA . ASP A 1 247 ? -55.517 -12.323 34.156 1.00 41.69 247 ASP A CA 1
ATOM 1919 C C . ASP A 1 247 ? -55.935 -11.074 33.366 1.00 41.69 247 ASP A C 1
ATOM 1921 O O . ASP A 1 247 ? -57.118 -10.849 33.107 1.00 41.69 247 ASP A O 1
ATOM 1925 N N . HIS A 1 248 ? -54.951 -10.306 32.898 1.00 43.00 248 HIS A N 1
ATOM 1926 C CA . HIS A 1 248 ? -55.094 -9.443 31.727 1.00 43.00 248 HIS A CA 1
ATOM 1927 C C . HIS A 1 248 ? -53.836 -9.562 30.855 1.00 43.00 248 HIS A C 1
ATOM 1929 O O . HIS A 1 248 ? -52.762 -9.128 31.276 1.00 43.00 248 HIS A O 1
ATOM 1935 N N . PRO A 1 249 ? -53.932 -10.122 29.635 1.00 50.19 249 PRO A N 1
ATOM 1936 C CA . PRO A 1 249 ? -52.812 -10.144 28.708 1.00 50.19 249 PRO A CA 1
ATOM 1937 C C . PRO A 1 249 ? -52.696 -8.789 27.997 1.00 50.19 249 PRO A C 1
ATOM 1939 O O . PRO A 1 249 ? -53.539 -8.426 27.178 1.00 50.19 249 PRO A O 1
ATOM 1942 N N . ILE A 1 250 ? -51.625 -8.045 28.280 1.00 40.44 250 ILE A N 1
ATOM 1943 C CA . ILE A 1 250 ? -51.193 -6.925 27.437 1.00 40.44 250 ILE A CA 1
ATOM 1944 C C . ILE A 1 250 ? -50.287 -7.507 26.347 1.00 40.44 250 ILE A C 1
ATOM 1946 O O . ILE A 1 250 ? -49.118 -7.810 26.574 1.00 40.44 250 ILE A O 1
ATOM 1950 N N . LEU A 1 251 ? -50.854 -7.683 25.154 1.00 38.84 251 LEU A N 1
ATOM 1951 C CA . LEU A 1 251 ? -50.120 -7.981 23.925 1.00 38.84 251 LEU A CA 1
ATOM 1952 C C . LEU A 1 251 ? -49.274 -6.760 23.537 1.00 38.84 251 LEU A C 1
ATOM 1954 O O . LEU A 1 251 ? -49.778 -5.808 22.942 1.00 38.84 251 LEU A O 1
ATOM 1958 N N . ILE A 1 252 ? -47.980 -6.785 23.857 1.00 41.62 252 ILE A N 1
ATOM 1959 C CA . ILE A 1 252 ? -47.012 -5.836 23.299 1.00 41.62 252 ILE A CA 1
ATOM 1960 C C . ILE A 1 252 ? -46.525 -6.407 21.966 1.00 41.62 252 ILE A C 1
ATOM 1962 O O . ILE A 1 252 ? -45.725 -7.340 21.920 1.00 41.62 252 ILE A O 1
ATOM 1966 N N . ALA A 1 253 ? -47.034 -5.847 20.870 1.00 38.78 253 ALA A N 1
ATOM 1967 C CA . ALA A 1 253 ? -46.576 -6.150 19.522 1.00 38.78 253 ALA A CA 1
ATOM 1968 C C . ALA A 1 253 ? -45.124 -5.676 19.341 1.00 38.78 253 ALA A C 1
ATOM 1970 O O . ALA A 1 253 ? -44.843 -4.476 19.318 1.00 38.78 253 ALA A O 1
ATOM 1971 N N . GLN A 1 254 ? -44.196 -6.622 19.193 1.00 39.84 254 GLN A N 1
ATOM 1972 C CA . GLN A 1 254 ? -42.828 -6.335 18.778 1.00 39.84 254 GLN A CA 1
ATOM 1973 C C . GLN A 1 254 ? -42.832 -5.905 17.306 1.00 39.84 254 GLN A C 1
ATOM 1975 O O . GLN A 1 254 ? -43.116 -6.703 16.414 1.00 39.84 254 GLN A O 1
ATOM 1980 N N . ARG A 1 255 ? -42.519 -4.631 17.037 1.00 42.12 255 ARG A N 1
ATOM 1981 C CA . ARG A 1 255 ? -42.144 -4.196 15.686 1.00 42.12 255 ARG A CA 1
ATOM 1982 C C . ARG A 1 255 ? -40.696 -4.623 15.421 1.00 42.12 255 ARG A C 1
ATOM 1984 O O . ARG A 1 255 ? -39.835 -4.308 16.242 1.00 42.12 255 ARG A O 1
ATOM 1991 N N . PRO A 1 256 ? -40.398 -5.287 14.293 1.00 41.34 256 PRO A N 1
ATOM 1992 C CA . PRO A 1 256 ? -39.022 -5.572 13.919 1.00 41.34 256 PRO A CA 1
ATOM 1993 C C . PRO A 1 256 ? -38.289 -4.260 13.619 1.00 41.34 256 PRO A C 1
ATOM 1995 O O . PRO A 1 256 ? -38.728 -3.454 12.796 1.00 41.34 256 PRO A O 1
ATOM 1998 N N . VAL A 1 257 ? -37.166 -4.050 14.303 1.00 47.19 257 VAL A N 1
ATOM 1999 C CA . VAL A 1 257 ? -36.212 -2.981 14.000 1.00 47.19 257 VAL A CA 1
ATOM 2000 C C . VAL A 1 257 ? -35.520 -3.355 12.690 1.00 47.19 257 VAL A C 1
ATOM 2002 O O . VAL A 1 257 ? -34.692 -4.263 12.653 1.00 47.19 257 VAL A O 1
ATOM 2005 N N . GLN A 1 258 ? -35.894 -2.691 11.597 1.00 43.09 258 GLN A N 1
ATOM 2006 C CA . GLN A 1 258 ? -35.153 -2.771 10.342 1.00 43.09 258 GLN A CA 1
ATOM 2007 C C . GLN A 1 258 ? -33.852 -1.980 10.499 1.00 43.09 258 GLN A C 1
ATOM 2009 O O . GLN A 1 258 ? -33.869 -0.758 10.641 1.00 43.09 258 GLN A O 1
ATOM 2014 N N . PHE A 1 259 ? -32.723 -2.684 10.488 1.00 42.19 259 PHE A N 1
ATOM 2015 C CA . PHE A 1 259 ? -31.415 -2.053 10.368 1.00 42.19 259 PHE A CA 1
ATOM 2016 C C . PHE A 1 259 ? -31.239 -1.516 8.938 1.00 42.19 259 PHE A C 1
ATOM 2018 O O . PHE A 1 259 ? -31.563 -2.231 7.985 1.00 42.19 259 PHE A O 1
ATOM 2025 N N . PRO A 1 260 ? -30.721 -0.289 8.752 1.00 40.69 260 PRO A N 1
ATOM 2026 C CA . PRO A 1 260 ? -30.387 0.206 7.426 1.00 40.69 260 PRO A CA 1
ATOM 2027 C C . PRO A 1 260 ? -29.257 -0.649 6.844 1.00 40.69 260 PRO A C 1
ATOM 2029 O O . PRO A 1 260 ? -28.171 -0.742 7.418 1.00 40.69 260 PRO A O 1
ATOM 2032 N N . GLN A 1 261 ? -29.520 -1.285 5.702 1.00 39.53 261 GLN A N 1
ATOM 2033 C CA . GLN A 1 261 ? -28.473 -1.919 4.910 1.00 39.53 261 GLN A CA 1
ATOM 2034 C C . GLN A 1 261 ? -27.514 -0.830 4.424 1.00 39.53 261 GLN A C 1
ATOM 2036 O O . GLN A 1 261 ? -27.878 0.030 3.623 1.00 39.53 261 GLN A O 1
ATOM 2041 N N . VAL A 1 262 ? -26.283 -0.862 4.928 1.00 37.69 262 VAL A N 1
ATOM 2042 C CA . VAL A 1 262 ? -25.177 -0.079 4.381 1.00 37.69 262 VAL A CA 1
ATOM 2043 C C . VAL A 1 262 ? -24.781 -0.740 3.065 1.00 37.69 262 VAL A C 1
ATOM 2045 O O . VAL A 1 262 ? -24.059 -1.734 3.043 1.00 37.69 262 VAL A O 1
ATOM 2048 N N . VAL A 1 263 ? -25.309 -0.213 1.962 1.00 37.12 263 VAL A N 1
ATOM 2049 C CA . VAL A 1 263 ? -24.869 -0.578 0.615 1.00 37.12 263 VAL A CA 1
ATOM 2050 C C . VAL A 1 263 ? -23.504 0.065 0.401 1.00 37.12 263 VAL A C 1
ATOM 2052 O O . VAL A 1 263 ? -23.394 1.273 0.203 1.00 37.12 263 VAL A O 1
ATOM 2055 N N . VAL A 1 264 ? -22.450 -0.746 0.472 1.00 38.81 264 VAL A N 1
ATOM 2056 C CA . VAL A 1 264 ? -21.119 -0.358 0.005 1.00 38.81 264 VAL A CA 1
ATOM 2057 C C . VAL A 1 264 ? -21.183 -0.332 -1.518 1.00 38.81 264 VAL A C 1
ATOM 2059 O O . VAL A 1 264 ? -21.170 -1.373 -2.170 1.00 38.81 264 VAL A O 1
ATOM 2062 N N . ALA A 1 265 ? -21.322 0.864 -2.086 1.00 34.22 265 ALA A N 1
ATOM 2063 C CA . ALA A 1 265 ? -21.177 1.067 -3.516 1.00 34.22 265 ALA A CA 1
ATOM 2064 C C . ALA A 1 265 ? -19.695 0.896 -3.880 1.00 34.22 265 ALA A C 1
ATOM 2066 O O . ALA A 1 265 ? -18.880 1.785 -3.638 1.00 34.22 265 ALA A O 1
ATOM 2067 N N . SER A 1 266 ? -19.342 -0.261 -4.443 1.00 36.09 266 SER A N 1
ATOM 2068 C CA . SER A 1 266 ? -18.126 -0.383 -5.242 1.00 36.09 266 SER A CA 1
ATOM 2069 C C . SER A 1 266 ? -18.258 0.542 -6.448 1.00 36.09 266 SER A C 1
ATOM 2071 O O . SER A 1 266 ? -19.217 0.446 -7.215 1.00 36.09 266 SER A O 1
ATOM 2073 N N . ASN A 1 267 ? -17.297 1.452 -6.589 1.00 44.72 267 ASN A N 1
ATOM 2074 C CA . ASN A 1 267 ? -17.099 2.247 -7.793 1.00 44.72 267 ASN A CA 1
ATOM 2075 C C . ASN A 1 267 ? -16.779 1.298 -8.947 1.00 44.72 267 ASN A C 1
ATOM 2077 O O . ASN A 1 267 ? -15.637 0.879 -9.064 1.00 44.72 267 ASN A O 1
ATOM 2081 N N . ASP A 1 268 ? -17.804 0.890 -9.692 1.00 50.66 268 ASP A N 1
ATOM 2082 C CA . ASP A 1 268 ? -17.768 0.574 -11.124 1.00 50.66 268 ASP A CA 1
ATOM 2083 C C . ASP A 1 268 ? -19.110 -0.041 -11.536 1.00 50.66 268 ASP A C 1
ATOM 2085 O O . ASP A 1 268 ? -19.268 -1.254 -11.591 1.00 50.66 268 ASP A O 1
ATOM 2089 N N . LEU A 1 269 ? -20.110 0.807 -11.795 1.00 36.03 269 LEU A N 1
ATOM 2090 C CA . LEU A 1 269 ? -21.067 0.622 -12.893 1.00 36.03 269 LEU A CA 1
ATOM 2091 C C . LEU A 1 269 ? -22.005 1.832 -12.958 1.00 36.03 269 LEU A C 1
ATOM 2093 O O . LEU A 1 269 ? -22.821 2.084 -12.071 1.00 36.03 269 LEU A O 1
ATOM 2097 N N . LEU A 1 270 ? -21.910 2.577 -14.053 1.00 34.72 270 LEU A N 1
ATOM 2098 C CA . LEU A 1 270 ? -22.765 3.716 -14.354 1.00 34.72 270 LEU A CA 1
ATOM 2099 C C . LEU A 1 270 ? -24.156 3.221 -14.800 1.00 34.72 270 LEU A C 1
ATOM 2101 O O . LEU A 1 270 ? -24.452 3.158 -15.991 1.00 34.72 270 LEU A O 1
ATOM 2105 N N . VAL A 1 271 ? -25.029 2.853 -13.859 1.00 37.78 271 VAL A N 1
ATOM 2106 C CA . VAL A 1 271 ? -26.442 2.569 -14.163 1.00 37.78 271 VAL A CA 1
ATOM 2107 C C . VAL A 1 271 ? -27.221 3.885 -14.162 1.00 37.78 271 VAL A C 1
ATOM 2109 O O . VAL A 1 271 ? -27.594 4.425 -13.122 1.00 37.78 271 VAL A O 1
ATOM 2112 N N . ARG A 1 272 ? -27.474 4.422 -15.360 1.00 37.72 272 ARG A N 1
ATOM 2113 C CA . ARG A 1 272 ? -28.410 5.534 -15.573 1.00 37.72 272 ARG A CA 1
ATOM 2114 C C . ARG A 1 272 ? -29.843 5.054 -15.330 1.00 37.72 272 ARG A C 1
ATOM 2116 O O . ARG A 1 272 ? -30.457 4.488 -16.230 1.00 37.72 272 ARG A O 1
ATOM 2123 N N . HIS A 1 273 ? -30.416 5.378 -14.175 1.00 36.53 273 HIS A N 1
ATOM 2124 C CA . HIS A 1 273 ? -31.869 5.466 -14.032 1.00 36.53 273 HIS A CA 1
ATOM 2125 C C . HIS A 1 273 ? -32.317 6.927 -14.149 1.00 36.53 273 HIS A C 1
ATOM 2127 O O . HIS A 1 273 ? -31.926 7.786 -13.364 1.00 36.53 273 HIS A O 1
ATOM 2133 N N . ARG A 1 274 ? -33.138 7.210 -15.169 1.00 57.50 274 ARG A N 1
ATOM 2134 C CA . ARG A 1 274 ? -33.890 8.464 -15.301 1.00 57.50 274 ARG A CA 1
ATOM 2135 C C . ARG A 1 274 ? -35.048 8.450 -14.311 1.00 57.50 274 ARG A C 1
ATOM 2137 O O . ARG A 1 274 ? -35.946 7.647 -14.515 1.00 57.50 274 ARG A O 1
ATOM 2144 N N . TYR A 1 275 ? -35.085 9.393 -13.374 1.00 39.19 275 TYR A N 1
ATOM 2145 C CA . TYR A 1 275 ? -36.328 10.013 -12.903 1.00 39.19 275 TYR A CA 1
ATOM 2146 C C . TYR A 1 275 ? -36.049 11.423 -12.359 1.00 39.19 275 TYR A C 1
ATOM 2148 O O . TYR A 1 275 ? -35.157 11.602 -11.543 1.00 39.19 275 TYR A O 1
ATOM 2156 N N . GLY A 1 276 ? -36.851 12.392 -12.814 1.00 45.66 276 GLY A N 1
ATOM 2157 C CA . GLY A 1 276 ? -37.294 13.543 -12.016 1.00 45.66 276 GLY A CA 1
ATOM 2158 C C . GLY A 1 276 ? -36.318 14.697 -11.776 1.00 45.66 276 GLY A C 1
ATOM 2159 O O . GLY A 1 276 ? -35.554 14.684 -10.824 1.00 45.66 276 GLY A O 1
ATOM 2160 N N . THR A 1 277 ? -36.445 15.733 -12.611 1.00 55.38 277 THR A N 1
ATOM 2161 C CA . THR A 1 277 ? -36.263 17.173 -12.316 1.00 55.38 277 THR A CA 1
ATOM 2162 C C . THR A 1 277 ? -35.418 17.560 -11.095 1.00 55.38 277 THR A C 1
ATOM 2164 O O . THR A 1 277 ? -35.923 17.633 -9.977 1.00 55.38 277 THR A O 1
ATOM 2167 N N . SER A 1 278 ? -34.168 17.957 -11.337 1.00 38.72 278 SER A N 1
ATOM 2168 C CA . SER A 1 278 ? -33.425 18.915 -10.508 1.00 38.72 278 SER A CA 1
ATOM 2169 C C . SER A 1 278 ? -32.357 19.599 -11.364 1.00 38.72 278 SER A C 1
ATOM 2171 O O . SER A 1 278 ? -31.696 18.958 -12.179 1.00 38.72 278 SER A O 1
ATOM 2173 N N . VAL A 1 279 ? -32.259 20.919 -11.220 1.00 47.31 279 VAL A N 1
ATOM 2174 C CA . VAL A 1 279 ? -31.370 21.819 -11.966 1.00 47.31 279 VAL A CA 1
ATOM 2175 C C . VAL A 1 279 ? -29.910 21.464 -11.670 1.00 47.31 279 VAL A C 1
ATOM 2177 O O . VAL A 1 279 ? -29.478 21.537 -10.524 1.00 47.31 279 VAL A O 1
ATOM 2180 N N . LEU A 1 280 ? -29.154 21.085 -12.702 1.00 35.34 280 LEU A N 1
ATOM 2181 C CA . LEU A 1 280 ? -27.708 20.877 -12.630 1.00 35.34 280 LEU A CA 1
ATOM 2182 C C . LEU A 1 280 ? -26.993 22.161 -13.061 1.00 35.34 280 LEU A C 1
ATOM 2184 O O . LEU A 1 280 ? -27.149 22.613 -14.194 1.00 35.34 280 LEU A O 1
ATOM 2188 N N . PHE A 1 281 ? -26.189 22.725 -12.160 1.00 39.19 281 PHE A N 1
ATOM 2189 C CA . PHE A 1 281 ? -25.124 23.652 -12.529 1.00 39.19 281 PHE A CA 1
ATOM 2190 C C . PHE A 1 281 ? -24.028 22.857 -13.253 1.00 39.19 281 PHE A C 1
ATOM 2192 O O . PHE A 1 281 ? -23.353 22.023 -12.649 1.00 39.19 281 PHE A O 1
ATOM 2199 N N . GLU A 1 282 ? -23.860 23.100 -14.553 1.00 33.78 282 GLU A N 1
ATOM 2200 C CA . GLU A 1 282 ? -22.697 22.635 -15.311 1.00 33.78 282 GLU A CA 1
ATOM 2201 C C . GLU A 1 282 ? -21.459 23.448 -14.903 1.00 33.78 282 GLU A C 1
ATOM 2203 O O . GLU A 1 282 ? -21.282 24.590 -15.324 1.00 33.78 282 GLU A O 1
ATOM 2208 N N . CYS A 1 283 ? -20.559 22.846 -14.127 1.00 34.41 283 CYS A N 1
ATOM 2209 C CA . CYS A 1 283 ? -19.168 23.292 -14.069 1.00 34.41 283 CYS A CA 1
ATOM 2210 C C . CYS A 1 283 ? -18.408 22.654 -15.239 1.00 34.41 283 CYS A C 1
ATOM 2212 O O . CYS A 1 283 ? -17.993 21.497 -15.169 1.00 34.41 283 CYS A O 1
ATOM 2214 N N . LYS A 1 284 ? -18.225 23.406 -16.330 1.00 37.88 284 LYS A N 1
ATOM 2215 C CA . LYS A 1 284 ? -17.292 23.044 -17.405 1.00 37.88 284 LYS A CA 1
ATOM 2216 C C . LYS A 1 284 ? -15.857 23.205 -16.902 1.00 37.88 284 LYS A C 1
ATOM 2218 O O . LYS A 1 284 ? -15.359 24.324 -16.812 1.00 37.88 284 LYS A O 1
ATOM 2223 N N . LEU A 1 285 ? -15.180 22.095 -16.610 1.00 37.44 285 LEU A N 1
ATOM 2224 C CA . LEU A 1 285 ? -13.725 22.085 -16.474 1.00 37.44 285 LEU A CA 1
ATOM 2225 C C . LEU A 1 285 ? -13.113 22.062 -17.884 1.00 37.44 285 LEU A C 1
ATOM 2227 O O . LEU A 1 285 ? -13.160 21.048 -18.578 1.00 37.44 285 LEU A O 1
ATOM 2231 N N . SER A 1 286 ? -12.580 23.200 -18.325 1.00 40.62 286 SER A N 1
ATOM 2232 C CA . SER A 1 286 ? -11.812 23.305 -19.567 1.00 40.62 286 SER A CA 1
ATOM 2233 C C . SER A 1 286 ? -10.362 22.919 -19.284 1.00 40.62 286 SER A C 1
ATOM 2235 O O . SER A 1 286 ? -9.607 23.717 -18.736 1.00 40.62 286 SER A O 1
ATOM 2237 N N . ILE A 1 287 ? -9.967 21.698 -19.646 1.00 42.00 287 ILE A N 1
ATOM 2238 C CA . ILE A 1 287 ? -8.558 21.287 -19.650 1.00 42.00 287 ILE A CA 1
ATOM 2239 C C . ILE A 1 287 ? -7.955 21.769 -20.971 1.00 42.00 287 ILE A C 1
ATOM 2241 O O . ILE A 1 287 ? -8.196 21.190 -22.029 1.00 42.00 287 ILE A O 1
ATOM 2245 N N . GLY A 1 288 ? -7.221 22.881 -20.913 1.00 43.97 288 GLY A N 1
ATOM 2246 C CA . GLY A 1 288 ? -6.443 23.391 -22.035 1.00 43.97 288 GLY A CA 1
ATOM 2247 C C . GLY A 1 288 ? -5.174 22.565 -22.225 1.00 43.97 288 GLY A C 1
ATOM 2248 O O . GLY A 1 288 ? -4.293 22.582 -21.373 1.00 43.97 288 GLY A O 1
ATOM 2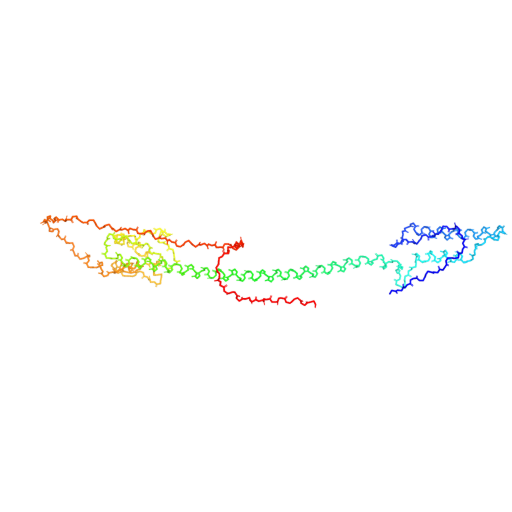249 N N . TYR A 1 289 ? -5.076 21.869 -23.355 1.00 43.16 289 TYR A N 1
ATOM 2250 C CA . TYR A 1 289 ? -3.801 21.392 -23.884 1.00 43.16 289 TYR A CA 1
ATOM 2251 C C . TYR A 1 289 ? -3.157 22.534 -24.674 1.00 43.16 289 TYR A C 1
ATOM 2253 O O . TYR A 1 289 ? -3.626 22.872 -25.761 1.00 43.16 289 TYR A O 1
ATOM 2261 N N . HIS A 1 290 ? -2.086 23.119 -24.140 1.00 43.22 290 HIS A N 1
ATOM 2262 C CA . HIS A 1 290 ? -1.154 23.901 -24.947 1.00 43.22 290 HIS A CA 1
ATOM 2263 C C . HIS A 1 290 ? -0.093 22.957 -25.522 1.00 43.22 290 HIS A C 1
ATOM 2265 O O . HIS A 1 290 ? 0.588 22.253 -24.777 1.00 43.22 290 HIS A O 1
ATOM 2271 N N . ARG A 1 291 ? -0.032 22.921 -26.856 1.00 48.78 291 ARG A N 1
ATOM 2272 C CA . ARG A 1 291 ? 1.156 22.528 -27.620 1.00 48.78 291 ARG A CA 1
ATOM 2273 C C . ARG A 1 291 ? 2.167 23.663 -27.605 1.00 48.78 291 ARG A C 1
ATOM 2275 O O . ARG A 1 291 ? 1.704 24.828 -27.593 1.00 48.78 291 ARG A O 1
#

Foldseek 3Di:
DDDDDDDDDDDDDPPPPLPDADLLGDPVQLVVLVVQLVVLVVVVVVCVVVVPPPDSDPVSNVVSVVSNCLNVPADPVRHRPSVCVSCVVVVVVVVVVVVVVVVVVVVVVVVVVVVVVVVVVVVVVVVVVQVVQLVVLVVQQVVQLVVQAVQLLDQAQFGDFHAFSSNHGCVVVVQDGPRGVVCLVPDDPVSLQVQCCRNPVPDRPDDDPLVSSCVNCVSSNHDSVSVVVVPPDDPPDPDDDDDDDDDDDDDDDDDDDDDDPPPPDDPDDPDDDDDDDDDDDDPDDDDDDDD

pLDDT: mean 74.82, std 22.88, range [28.25, 98.25]

Organism: Sphaerobolus stellatus (strain SS14) (NCBI:txid990650)

Secondary structure (DSSP, 8-state):
------PPPPS---S--PPPPPSSPPHHHHHHHHHHHHHHHHHHHHHHHHT------HHHHHHHHHHHHHHHPBPTTS-BTTHHHHHHHHHHHHHHHHHHHHHHHHHHHHHHHHHHHHHHHHHHHHHHHHHHHHHHHHHHHHHHHHHHHHHTT-TTPPPPPPPPTTS--GGGGTPPP--SHHHHHT--HHHHHHHHHHH-TTS---S-HHHHHHHHHHHTT--HHHHHTTSSS-----------PPP-------------------S------------------------

Radius of gyration: 52.58 Å; chains: 1; bounding box: 108×41×142 Å